Protein AF-0000000069641784 (afdb_homodimer)

Radius of gyration: 21.87 Å; Cα contacts (8 Å, |Δi|>4): 190; chains: 2; bounding box: 47×73×71 Å

Sequence (206 aa):
MRTLIVVHFSLKVSKYRVSERISIVKAYYSSNNGPVAAQRKFATEYKLKTTGPSVITIKNVIEMFERTGSVDVSILQRYLQNFALRQRHDIAIDGKHTEHVINMRTLIVVHFSLKVSKYRVSERISIVKAYYSSNNGPVAAQRKFATEYKLKTTGPSVITIKNVIEMFERTGSVDVSILQRYLQNFALRQRHDIAIDGKHTEHVIN

Nearest PDB structures (foldseek):
  4uca-assembly1_A  TM=4.751E-01  e=4.162E+00  Human respiratory syncytial virus A2
  3hm5-assembly1_A  TM=6.754E-01  e=3.814E+00  Homo sapiens
  4uca-assembly1_A  TM=4.749E-01  e=4.522E+00  Human respiratory syncytial virus A2
  2jps-assembly1_A  TM=3.742E-01  e=8.443E+00  Saccharomyces cerevisiae

Foldseek 3Di:
DPPPPPLPLVPPPPPDDQVLLVLLLVLCVVQVNDLVSSQVVSCVVVVPPDTHDDSSRSVSSNVCCVVPVGSDVVVVVVVVVVVVVVVVVCCVVVVVPPPPPPD/DPPPPPLCLVPPPPPDDQVLLVLLLVLCVVQVNDLVSSQVVSCVVVVPPDTRDDSSRSVSSNVCCVVPVGSDVVVVVVVVVVVVVVVVVCCVVVVVPPPPPPD

Solvent-accessible surface area (backbone atoms only — not comparable to full-atom values): 11540 Å² total; per-residue (Å²): 134,82,77,73,73,71,71,69,68,62,72,61,74,62,94,57,52,48,72,53,44,42,46,46,52,45,24,23,30,53,35,78,67,28,50,67,53,13,26,52,48,44,13,61,74,67,65,48,92,56,84,39,67,49,56,67,54,48,51,47,50,47,49,41,26,74,72,63,22,30,53,36,59,65,60,51,48,48,46,53,48,47,48,50,46,48,50,47,47,46,45,57,55,51,62,60,56,75,65,72,77,81,122,132,82,77,72,72,71,71,70,68,63,73,63,76,60,94,59,51,47,71,52,43,41,45,47,51,46,25,22,30,53,36,76,66,28,50,65,53,13,25,51,47,42,13,61,75,69,65,47,92,58,82,41,66,49,55,69,54,48,50,44,50,46,49,42,26,73,73,65,23,31,54,36,59,66,62,49,46,51,47,52,49,46,49,52,47,47,50,48,46,46,44,56,52,48,62,59,60,67,66,68,78,81,124

Organism: Araneus ventricosus (NCBI:txid182803)

Secondary structure (DSSP, 8-state):
--------------SS-HHHHHHHHHHHHHTTT-HHHHHHHHHHHTT-SS--S-HHHHHHHHHHHHHHSB--HHHHHHHHHHHHHHHHHHHHHHHHH------/--------------SS-HHHHHHHHHHHHHTTT-HHHHHHHHHHHTT-SS--S-HHHHHHHHHHHHHHSB--HHHHHHHHHHHHHHHHHHHHHHHHHT-----

InterPro domains:
  IPR032135 Helix-turn-helix domain (DUF4817) [PF16087] (19-71)

pLDDT: mean 73.35, std 24.17, range [23.14, 98.62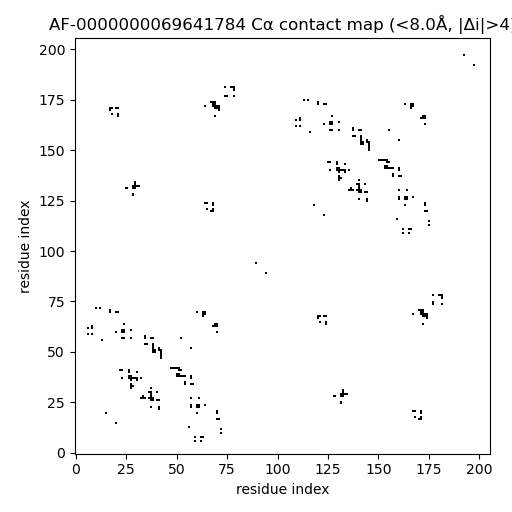]

Structure (mmCIF, N/CA/C/O backbone):
data_AF-0000000069641784-model_v1
#
loop_
_entity.id
_entity.type
_entity.pdbx_description
1 polymer 'DUF4817 domain-containing protein'
#
loop_
_atom_site.group_PDB
_atom_site.id
_atom_site.type_symbol
_atom_site.label_atom_id
_atom_site.label_alt_id
_atom_site.label_comp_id
_atom_site.label_asym_id
_atom_site.label_entity_id
_atom_site.label_seq_id
_atom_site.pdbx_PDB_ins_code
_atom_site.Cartn_x
_atom_site.Cartn_y
_atom_site.Cartn_z
_atom_site.occupancy
_atom_site.B_iso_or_equiv
_atom_site.auth_seq_id
_atom_site.auth_comp_id
_atom_site.auth_asym_id
_atom_site.auth_atom_id
_atom_site.pdbx_PDB_model_num
ATOM 1 N N . MET A 1 1 ? 2.076 5.43 -30.172 1 29 1 MET A N 1
ATOM 2 C CA . MET A 1 1 ? 1.269 6.375 -29.406 1 29 1 MET A CA 1
ATOM 3 C C . MET A 1 1 ? 1.009 5.855 -28 1 29 1 MET A C 1
ATOM 5 O O . MET A 1 1 ? 0.449 4.773 -27.812 1 29 1 MET A O 1
ATOM 9 N N . ARG A 1 2 ? 1.951 6.062 -27.062 1 33.16 2 ARG A N 1
ATOM 10 C CA . ARG A 1 2 ? 1.863 5.625 -25.672 1 33.16 2 ARG A CA 1
ATOM 11 C C . ARG A 1 2 ? 0.712 6.32 -24.953 1 33.16 2 ARG A C 1
ATOM 13 O O . ARG A 1 2 ? 0.68 7.551 -24.859 1 33.16 2 ARG A O 1
ATOM 20 N N . THR A 1 3 ? -0.511 5.859 -25.094 1 32.72 3 THR A N 1
ATOM 21 C CA . THR A 1 3 ? -1.638 6.48 -24.422 1 32.72 3 THR A CA 1
ATOM 22 C C . THR A 1 3 ? -1.324 6.684 -22.938 1 32.72 3 THR A C 1
ATOM 24 O O . THR A 1 3 ? -1.029 5.723 -22.219 1 32.72 3 THR A O 1
ATOM 27 N N . LEU A 1 4 ? -0.861 7.801 -22.656 1 32.41 4 LEU A N 1
ATOM 28 C CA . LEU A 1 4 ? -0.686 8.227 -21.266 1 32.41 4 LEU A CA 1
ATOM 29 C C . LEU A 1 4 ? -1.997 8.117 -20.5 1 32.41 4 LEU A C 1
ATOM 31 O O . LEU A 1 4 ? -2.975 8.789 -20.828 1 32.41 4 LEU A O 1
ATOM 35 N N . ILE A 1 5 ? -2.328 7.016 -20.141 1 33.81 5 ILE A N 1
ATOM 36 C CA . ILE A 1 5 ? -3.529 6.922 -19.312 1 33.81 5 ILE A CA 1
ATOM 37 C C . ILE A 1 5 ? -3.379 7.809 -18.078 1 33.81 5 ILE A C 1
ATOM 39 O O . ILE A 1 5 ? -2.521 7.555 -17.234 1 33.81 5 ILE A O 1
ATOM 43 N N . VAL A 1 6 ? -3.541 9.078 -18.281 1 34.62 6 VAL A N 1
ATOM 44 C CA . VAL A 1 6 ? -3.699 9.938 -17.125 1 34.62 6 VAL A CA 1
ATOM 45 C C . VAL A 1 6 ? -4.758 9.359 -16.188 1 34.62 6 VAL A C 1
ATOM 47 O O . VAL A 1 6 ? -5.941 9.32 -16.516 1 34.62 6 VAL A O 1
ATOM 50 N N . VAL A 1 7 ? -4.406 8.375 -15.586 1 38.19 7 VAL A N 1
ATOM 51 C CA . VAL A 1 7 ? -5.367 7.902 -14.594 1 38.19 7 VAL A CA 1
ATOM 52 C C . VAL A 1 7 ? -5.793 9.055 -13.695 1 38.19 7 VAL A C 1
ATOM 54 O O . VAL A 1 7 ? -4.961 9.672 -13.023 1 38.19 7 VAL A O 1
ATOM 57 N N . HIS A 1 8 ? -6.617 9.953 -14.188 1 38.31 8 HIS A N 1
ATOM 58 C CA . HIS A 1 8 ? -7.273 10.93 -13.32 1 38.31 8 HIS A CA 1
ATOM 59 C C . HIS A 1 8 ? -7.73 10.281 -12.016 1 38.31 8 HIS A C 1
ATOM 61 O O . HIS A 1 8 ? -8.562 9.375 -12.031 1 38.31 8 HIS A O 1
ATOM 67 N N . PHE A 1 9 ? -6.684 10.055 -11.227 1 43.22 9 PHE A N 1
ATOM 68 C CA . PHE A 1 9 ? -7.086 9.641 -9.891 1 43.22 9 PHE A CA 1
ATOM 69 C C . PHE A 1 9 ? -8.297 10.438 -9.414 1 43.22 9 PHE A C 1
ATOM 71 O O . PHE A 1 9 ? -8.188 11.625 -9.109 1 43.22 9 PHE A O 1
ATOM 78 N N . SER A 1 10 ? -9.297 10.258 -10.18 1 42.81 10 SER A N 1
ATOM 79 C CA . SER A 1 10 ? -10.453 10.93 -9.602 1 42.81 10 SER A CA 1
ATOM 80 C C . SER A 1 10 ? -10.617 10.578 -8.125 1 42.81 10 SER A C 1
ATOM 82 O O . SER A 1 10 ? -10.703 9.398 -7.773 1 42.81 10 SER A O 1
ATOM 84 N N . LEU A 1 11 ? -9.867 11.297 -7.293 1 44.5 11 LEU A N 1
ATOM 85 C CA . LEU A 1 11 ? -9.992 11.211 -5.844 1 44.5 11 LEU A CA 1
ATOM 86 C C . LEU A 1 11 ? -11.445 10.961 -5.434 1 44.5 11 LEU A C 1
ATOM 88 O O . LEU A 1 11 ? -11.844 11.297 -4.32 1 44.5 11 LEU A O 1
ATOM 92 N N . LYS A 1 12 ? -12.18 10.688 -6.41 1 47.78 12 LYS A N 1
ATOM 93 C CA . LYS A 1 12 ? -13.5 10.398 -5.844 1 47.78 12 LYS A CA 1
ATOM 94 C C . LYS A 1 12 ? -13.414 9.32 -4.773 1 47.78 12 LYS A C 1
ATOM 96 O O . LYS A 1 12 ? -12.766 8.289 -4.973 1 47.78 12 LYS A O 1
ATOM 101 N N . VAL A 1 13 ? -13.555 9.797 -3.627 1 53.03 13 VAL A N 1
ATOM 102 C CA . VAL A 1 13 ? -13.523 8.977 -2.42 1 53.03 13 VAL A CA 1
ATOM 103 C C . VAL A 1 13 ? -14.141 7.609 -2.709 1 53.03 13 VAL A C 1
ATOM 105 O O . VAL A 1 13 ? -15.273 7.52 -3.184 1 53.03 13 VAL A O 1
ATOM 108 N N . SER A 1 14 ? -13.398 6.684 -2.959 1 59.59 14 SER A N 1
ATOM 109 C CA . SER A 1 14 ? -13.883 5.316 -3.113 1 59.59 14 SER A CA 1
ATOM 110 C C . SER A 1 14 ? -14.766 4.91 -1.935 1 59.59 14 SER A C 1
ATOM 112 O O . SER A 1 14 ? -14.594 5.414 -0.823 1 59.59 14 SER A O 1
ATOM 114 N N . LYS A 1 15 ? -15.875 4.371 -2.344 1 80 15 LYS A N 1
ATOM 115 C CA . LYS A 1 15 ? -16.781 3.828 -1.33 1 80 15 LYS A CA 1
ATOM 116 C C . LYS A 1 15 ? -16.062 2.816 -0.443 1 80 15 LYS A C 1
ATOM 118 O O . LYS A 1 15 ? -16.609 2.361 0.562 1 80 15 LYS A O 1
ATOM 123 N N . TYR A 1 16 ? -14.859 2.586 -0.702 1 88.94 16 TYR A N 1
ATOM 124 C CA . TYR A 1 16 ? -14.148 1.564 0.058 1 88.94 16 TYR A CA 1
ATOM 125 C C . TYR A 1 16 ? -13.336 2.191 1.188 1 88.94 16 TYR A C 1
ATOM 127 O O . TYR A 1 16 ? -12.672 3.209 0.991 1 88.94 16 TYR A O 1
ATOM 135 N N . ARG A 1 17 ? -13.523 1.585 2.338 1 89.38 17 ARG A N 1
ATOM 136 C CA . ARG A 1 17 ? -12.711 1.967 3.486 1 89.38 17 ARG A CA 1
ATOM 137 C C . ARG A 1 17 ? -11.242 1.604 3.26 1 89.38 17 ARG A C 1
ATOM 139 O O . ARG A 1 17 ? -10.922 0.851 2.34 1 89.38 17 ARG A O 1
ATOM 146 N N . VAL A 1 18 ? -10.344 2.119 4.066 1 90.62 18 VAL A N 1
ATOM 147 C CA . VAL A 1 18 ? -8.914 1.901 3.928 1 90.62 18 VAL A CA 1
ATOM 148 C C . VAL A 1 18 ? -8.609 0.407 4.008 1 90.62 18 VAL A C 1
ATOM 150 O O . VAL A 1 18 ? -7.82 -0.116 3.215 1 90.62 18 VAL A O 1
ATOM 153 N N . SER A 1 19 ? -9.258 -0.335 4.918 1 93.44 19 SER A N 1
ATOM 154 C CA . SER A 1 19 ? -9.016 -1.768 5.062 1 93.44 19 SER A CA 1
ATOM 155 C C . SER A 1 19 ? -9.398 -2.521 3.789 1 93.44 19 SER A C 1
ATOM 157 O O . SER A 1 19 ? -8.727 -3.482 3.408 1 93.44 19 SER A O 1
ATOM 159 N N . GLU A 1 20 ? -10.453 -2.059 3.148 1 94.5 20 GLU A N 1
ATOM 160 C CA . GLU A 1 20 ? -10.875 -2.682 1.897 1 94.5 20 GLU A CA 1
ATOM 161 C C . GLU A 1 20 ? -9.906 -2.357 0.763 1 94.5 20 GLU A C 1
ATOM 163 O O . GLU A 1 20 ? -9.633 -3.207 -0.085 1 94.5 20 GLU A O 1
ATOM 168 N N . ARG A 1 21 ? -9.414 -1.121 0.799 1 95.62 21 ARG A N 1
ATOM 169 C CA . ARG A 1 21 ? -8.445 -0.739 -0.222 1 95.62 21 ARG A CA 1
ATOM 170 C C . ARG A 1 21 ? -7.145 -1.521 -0.062 1 95.62 21 ARG A C 1
ATOM 172 O O . ARG A 1 21 ? -6.52 -1.902 -1.053 1 95.62 21 ARG A O 1
ATOM 179 N N . ILE A 1 22 ? -6.758 -1.774 1.161 1 96.81 22 ILE A N 1
ATOM 180 C CA . ILE A 1 22 ? -5.625 -2.658 1.429 1 96.81 22 ILE A CA 1
ATOM 181 C C . ILE A 1 22 ? -5.895 -4.035 0.824 1 96.81 22 ILE A C 1
ATOM 183 O O . ILE A 1 22 ? -5.023 -4.609 0.164 1 96.81 22 ILE A O 1
ATOM 187 N N . SER A 1 23 ? -7.094 -4.5 0.996 1 97.5 23 SER A N 1
ATOM 188 C CA . SER A 1 23 ? -7.473 -5.809 0.471 1 97.5 23 SER A CA 1
ATOM 189 C C . SER A 1 23 ? -7.449 -5.82 -1.054 1 97.5 23 SER A C 1
ATOM 191 O O . SER A 1 23 ? -7.125 -6.84 -1.665 1 97.5 23 SER A O 1
ATOM 193 N N . ILE A 1 24 ? -7.762 -4.719 -1.629 1 97.44 24 ILE A N 1
ATOM 194 C CA . ILE A 1 24 ? -7.703 -4.613 -3.082 1 97.44 24 ILE A CA 1
ATOM 195 C C . ILE A 1 24 ? -6.254 -4.75 -3.551 1 97.44 24 ILE A C 1
ATOM 197 O O . ILE A 1 24 ? -5.969 -5.484 -4.496 1 97.44 24 ILE A O 1
ATOM 201 N N . VAL A 1 25 ? -5.34 -4.098 -2.91 1 98.38 25 VAL A N 1
ATOM 202 C CA . VAL A 1 25 ? -3.922 -4.168 -3.252 1 98.38 25 VAL A CA 1
ATOM 203 C C . VAL A 1 25 ? -3.432 -5.609 -3.115 1 98.38 25 VAL A C 1
ATOM 205 O O . VAL A 1 25 ? -2.779 -6.137 -4.02 1 98.38 25 VAL A O 1
ATOM 208 N N . LYS A 1 26 ? -3.816 -6.258 -2.029 1 98.62 26 LYS A N 1
ATOM 209 C CA . LYS A 1 26 ? -3.455 -7.652 -1.8 1 98.62 26 LYS A CA 1
ATOM 210 C C . LYS A 1 26 ? -3.959 -8.547 -2.932 1 98.62 26 LYS A C 1
ATOM 212 O O . LYS A 1 26 ? -3.199 -9.344 -3.484 1 98.62 26 LYS A O 1
ATOM 217 N N .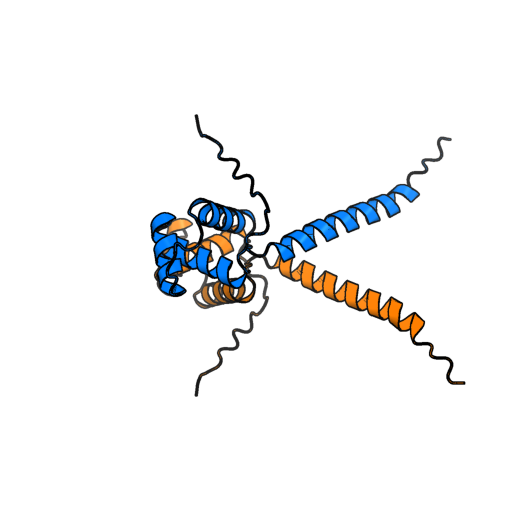 ALA A 1 27 ? -5.215 -8.375 -3.252 1 98.12 27 ALA A N 1
ATOM 218 C CA . ALA A 1 27 ? -5.852 -9.203 -4.273 1 98.12 27 ALA A CA 1
ATOM 219 C C . ALA A 1 27 ? -5.184 -9.008 -5.633 1 98.12 27 ALA A C 1
ATOM 221 O O . ALA A 1 27 ? -4.941 -9.977 -6.355 1 98.12 27 ALA A O 1
ATOM 222 N N . TYR A 1 28 ? -4.863 -7.805 -5.922 1 98.56 28 TYR A N 1
ATOM 223 C CA . TYR A 1 28 ? -4.301 -7.473 -7.227 1 98.56 28 TYR A CA 1
ATOM 224 C C . TYR A 1 28 ? -2.932 -8.117 -7.41 1 98.56 28 TYR A C 1
ATOM 226 O O . TYR A 1 28 ? -2.707 -8.844 -8.383 1 98.56 28 TYR A O 1
ATOM 234 N N . TYR A 1 29 ? -2.072 -7.934 -6.496 1 98.56 29 TYR A N 1
ATOM 235 C CA . TYR A 1 29 ? -0.713 -8.438 -6.664 1 98.56 29 TYR A CA 1
ATOM 236 C C . TYR A 1 29 ? -0.667 -9.953 -6.508 1 98.56 29 TYR A C 1
ATOM 238 O O . TYR A 1 29 ? 0.138 -10.625 -7.156 1 98.56 29 TYR A O 1
ATOM 246 N N . SER A 1 30 ? -1.584 -10.469 -5.66 1 98.25 30 SER A N 1
ATOM 247 C CA . SER A 1 30 ? -1.645 -11.914 -5.523 1 98.25 30 SER A CA 1
ATOM 248 C C . SER A 1 30 ? -2.254 -12.562 -6.762 1 98.25 30 SER A C 1
ATOM 250 O O . SER A 1 30 ? -2.182 -13.781 -6.93 1 98.25 30 SER A O 1
ATOM 252 N N . SER A 1 31 ? -2.871 -11.773 -7.621 1 97.94 31 SER A N 1
ATOM 253 C CA . SER A 1 31 ? -3.516 -12.273 -8.836 1 97.94 31 SER A CA 1
ATOM 254 C C . SER A 1 31 ? -2.68 -11.953 -10.07 1 97.94 31 SER A C 1
ATOM 256 O O . SER A 1 31 ? -3.227 -11.703 -11.148 1 97.94 31 SER A O 1
ATOM 258 N N . ASN A 1 32 ? -1.438 -11.875 -9.945 1 96.94 32 ASN A N 1
ATOM 259 C CA . ASN A 1 32 ? -0.514 -11.609 -11.039 1 96.94 32 ASN A CA 1
ATOM 260 C C . ASN A 1 32 ? -0.864 -10.312 -11.766 1 96.94 32 ASN A C 1
ATOM 262 O O . ASN A 1 32 ? -0.816 -10.25 -13 1 96.94 32 ASN A O 1
ATOM 266 N N . ASN A 1 33 ? -1.33 -9.398 -11.094 1 96.81 33 ASN A N 1
ATOM 267 C CA . ASN A 1 33 ? -1.595 -8.047 -11.57 1 96.81 33 ASN A CA 1
ATOM 268 C C . ASN A 1 33 ? -2.777 -8.016 -12.531 1 96.81 33 ASN A C 1
ATOM 270 O O . ASN A 1 33 ? -2.842 -7.148 -13.406 1 96.81 33 ASN A O 1
ATOM 274 N N . GLY A 1 34 ? -3.703 -8.977 -12.406 1 98.19 34 GLY A N 1
ATOM 275 C CA . GLY A 1 34 ? -4.914 -8.992 -13.211 1 98.19 34 GLY A CA 1
ATOM 276 C C . GLY A 1 34 ? -6.105 -8.359 -12.516 1 98.19 34 GLY A C 1
ATOM 277 O O . GLY A 1 34 ? -6.59 -8.883 -11.508 1 98.19 34 GLY A O 1
ATOM 278 N N . PRO A 1 35 ? -6.562 -7.305 -13.078 1 97.5 35 PRO A N 1
ATOM 279 C CA . PRO A 1 35 ? -7.66 -6.633 -12.375 1 97.5 35 PRO A CA 1
ATOM 280 C C . PRO A 1 35 ? -8.914 -7.492 -12.281 1 97.5 35 PRO A C 1
ATOM 282 O O . PRO A 1 35 ? -9.625 -7.449 -11.273 1 97.5 35 PRO A O 1
ATOM 285 N N . VAL A 1 36 ? -9.172 -8.281 -13.32 1 97.5 36 VAL A N 1
ATOM 286 C CA . VAL A 1 36 ? -10.344 -9.141 -13.305 1 97.5 36 VAL A CA 1
ATOM 287 C C . VAL A 1 36 ? -10.156 -10.25 -12.273 1 97.5 36 VAL A C 1
ATOM 289 O O . VAL A 1 36 ? -11.062 -10.539 -11.492 1 97.5 36 VAL A O 1
ATOM 292 N N . ALA A 1 37 ? -9.008 -10.844 -12.305 1 97.75 37 ALA A N 1
ATOM 293 C CA . ALA A 1 37 ? -8.703 -11.883 -11.32 1 97.75 37 ALA A CA 1
ATOM 294 C C . ALA A 1 37 ? -8.727 -11.312 -9.906 1 97.75 37 ALA A C 1
ATOM 296 O O . ALA A 1 37 ? -9.188 -11.969 -8.969 1 97.75 37 ALA A O 1
ATOM 297 N N . ALA A 1 38 ? -8.227 -10.078 -9.719 1 97.94 38 ALA A N 1
ATOM 298 C CA . ALA A 1 38 ? -8.266 -9.406 -8.422 1 97.94 38 ALA A CA 1
ATOM 299 C C . ALA A 1 38 ? -9.703 -9.203 -7.949 1 97.94 38 ALA A C 1
ATOM 301 O O . ALA A 1 38 ? -10 -9.36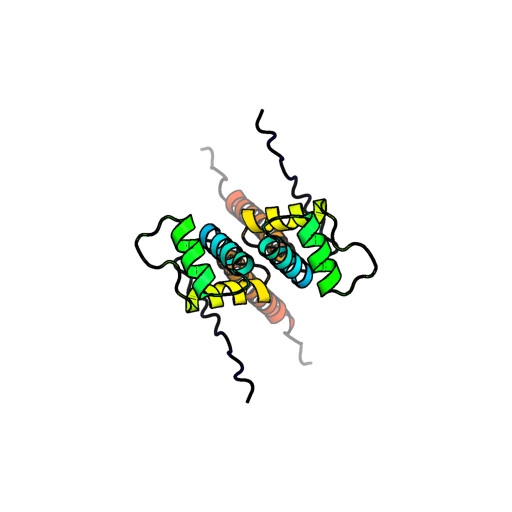7 -6.766 1 97.94 38 ALA A O 1
ATOM 302 N N . GLN A 1 39 ? -10.555 -8.797 -8.898 1 97 39 GLN A N 1
ATOM 303 C CA . GLN A 1 39 ? -11.969 -8.609 -8.602 1 97 39 GLN A CA 1
ATOM 304 C C . GLN A 1 39 ? -12.594 -9.891 -8.055 1 97 39 GLN A C 1
ATOM 306 O O . GLN A 1 39 ? -13.305 -9.852 -7.047 1 97 39 GLN A O 1
ATOM 311 N N . ARG A 1 40 ? -12.312 -10.953 -8.648 1 96.19 40 ARG A N 1
ATOM 312 C CA . ARG A 1 40 ? -12.844 -12.242 -8.219 1 96.19 40 ARG A CA 1
ATOM 313 C C . ARG A 1 40 ? -12.297 -12.633 -6.855 1 96.19 40 ARG A C 1
ATOM 315 O O . ARG A 1 40 ? -13.031 -13.125 -5.996 1 96.19 40 ARG A O 1
ATOM 322 N N . LYS A 1 41 ? -11.039 -12.445 -6.691 1 96.69 41 LYS A N 1
ATOM 323 C CA . LYS A 1 41 ? -10.391 -12.781 -5.43 1 96.69 41 LYS A CA 1
ATOM 324 C C . LYS A 1 41 ? -10.969 -11.961 -4.277 1 96.69 41 LYS A C 1
ATOM 326 O O . LYS A 1 41 ? -11.227 -12.5 -3.197 1 96.69 41 LYS A O 1
ATOM 331 N N . PHE A 1 42 ? -11.164 -10.633 -4.504 1 96.44 42 PHE A N 1
ATOM 332 C CA . PHE A 1 42 ? -11.781 -9.758 -3.506 1 96.44 42 PHE A CA 1
ATOM 333 C C . PHE A 1 42 ? -13.18 -10.25 -3.148 1 96.44 42 PHE A C 1
ATOM 335 O O . PHE A 1 42 ? -13.523 -10.352 -1.969 1 96.44 42 PHE A O 1
ATOM 342 N N . ALA A 1 43 ? -13.969 -10.523 -4.184 1 95.94 43 ALA A N 1
ATOM 343 C CA . ALA A 1 43 ? -15.344 -10.977 -3.975 1 95.94 43 ALA A CA 1
ATOM 344 C C . ALA A 1 43 ? -15.383 -12.258 -3.15 1 95.94 43 ALA A C 1
ATOM 346 O O . ALA A 1 43 ? -16.234 -12.414 -2.277 1 95.94 43 ALA A O 1
ATOM 347 N N . THR A 1 44 ? -14.5 -13.188 -3.48 1 94.38 44 THR A N 1
ATOM 348 C CA . THR A 1 44 ? -14.406 -14.453 -2.758 1 94.38 44 THR A CA 1
ATOM 349 C C . THR A 1 44 ? -14.023 -14.211 -1.301 1 94.38 44 THR A C 1
ATOM 351 O O . THR A 1 44 ? -14.633 -14.789 -0.392 1 94.38 44 THR A O 1
ATOM 354 N N . GLU A 1 45 ? -13.047 -13.328 -1.016 1 93.38 45 GLU A N 1
ATOM 355 C CA . GLU A 1 45 ? -12.562 -13.023 0.328 1 93.38 45 GLU A CA 1
ATOM 356 C C . GLU A 1 45 ? -13.664 -12.398 1.185 1 93.38 45 GLU A C 1
ATOM 358 O O . GLU A 1 45 ? -13.773 -12.703 2.375 1 93.38 45 GLU A O 1
ATOM 363 N N . TYR A 1 46 ? -14.43 -11.555 0.596 1 92.25 46 TYR A N 1
ATOM 364 C CA . TYR A 1 46 ? -15.453 -10.828 1.34 1 92.25 46 TYR A CA 1
ATOM 365 C C . TYR A 1 46 ? -16.812 -11.516 1.203 1 92.25 46 TYR A C 1
ATOM 367 O O . TYR A 1 46 ? -17.828 -11 1.688 1 92.25 46 TYR A O 1
ATOM 375 N N . LYS A 1 47 ? -16.781 -12.641 0.543 1 92.75 47 LYS A N 1
ATOM 376 C CA . LYS A 1 47 ? -17.984 -13.453 0.366 1 92.75 47 LYS A CA 1
ATOM 377 C C . LYS A 1 47 ? -19.141 -12.617 -0.209 1 92.75 47 LYS A C 1
ATOM 379 O O . LYS A 1 47 ? -20.25 -12.648 0.306 1 92.75 47 LYS A O 1
ATOM 384 N N . LEU A 1 48 ? -18.828 -11.883 -1.235 1 90 48 LEU A N 1
ATOM 385 C CA . LEU A 1 48 ? -19.812 -11.023 -1.88 1 90 48 LEU A CA 1
ATOM 386 C C . LEU A 1 48 ? -20.641 -11.812 -2.887 1 90 48 LEU A C 1
ATOM 388 O O . LEU A 1 48 ? -20.109 -12.68 -3.592 1 90 48 LEU A O 1
ATOM 392 N N . LYS A 1 49 ? -21.875 -11.516 -2.824 1 88.19 49 LYS A N 1
ATOM 393 C CA . LYS A 1 49 ? -22.781 -12.117 -3.797 1 88.19 49 LYS A CA 1
ATOM 394 C C . LYS A 1 49 ? -22.703 -11.406 -5.145 1 88.19 49 LYS A C 1
ATOM 396 O O . LYS A 1 49 ? -23.062 -11.977 -6.176 1 88.19 49 LYS A O 1
ATOM 401 N N . THR A 1 50 ? -22.328 -10.086 -5.102 1 81.12 50 THR A N 1
ATOM 402 C CA . THR A 1 50 ? -22.141 -9.289 -6.309 1 81.12 50 THR A CA 1
ATOM 403 C C . THR A 1 50 ? -20.656 -9.148 -6.637 1 81.12 50 THR A C 1
ATOM 405 O O . THR A 1 50 ? -19.812 -9.703 -5.938 1 81.12 50 THR A O 1
ATOM 408 N N . THR A 1 51 ? -20.578 -8.352 -7.695 1 81.25 51 THR A N 1
ATOM 409 C CA . THR A 1 51 ? -19.203 -8.117 -8.094 1 81.25 51 THR A CA 1
ATOM 410 C C . THR A 1 51 ? -18.5 -7.172 -7.113 1 81.25 51 THR A C 1
ATOM 412 O O . THR A 1 51 ? -19.141 -6.27 -6.566 1 81.25 51 THR A O 1
ATOM 415 N N . GLY A 1 52 ? -17.391 -7.484 -6.578 1 88.19 52 GLY A N 1
ATOM 416 C CA . GLY A 1 52 ? -16.531 -6.609 -5.805 1 88.19 52 GLY A CA 1
ATOM 417 C C . GLY A 1 52 ? -16.203 -5.312 -6.52 1 88.19 52 GLY A C 1
ATOM 418 O O . GLY A 1 52 ? -16.953 -4.859 -7.379 1 88.19 52 GLY A O 1
ATOM 419 N N . PRO A 1 53 ? -15.195 -4.629 -6.066 1 93.88 53 PRO A N 1
ATOM 420 C CA . PRO A 1 53 ? -14.789 -3.396 -6.742 1 93.88 53 PRO A CA 1
ATOM 421 C C . PRO A 1 53 ? -14.656 -3.568 -8.258 1 93.88 53 PRO A C 1
ATOM 423 O O . PRO A 1 53 ? -14.219 -4.621 -8.727 1 93.88 53 PRO A O 1
ATOM 426 N N .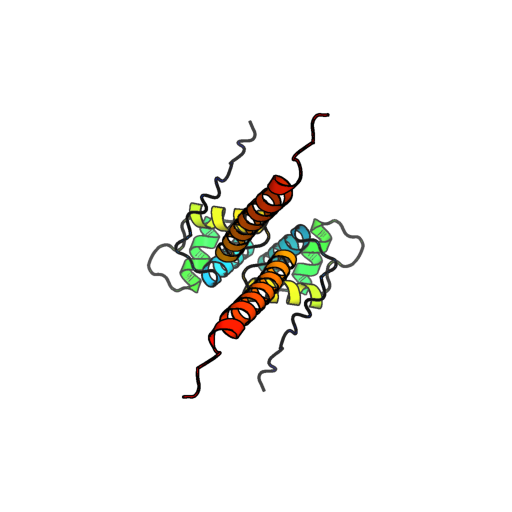 SER A 1 54 ? -15.109 -2.623 -8.938 1 93.5 54 SER A N 1
ATOM 427 C CA . SER A 1 54 ? -14.984 -2.662 -10.391 1 93.5 54 SER A CA 1
ATOM 428 C C . SER A 1 54 ? -13.516 -2.701 -10.812 1 93.5 54 SER A C 1
ATOM 430 O O . SER A 1 54 ? -12.633 -2.342 -10.031 1 93.5 54 SER A O 1
ATOM 432 N N . VAL A 1 55 ? -13.336 -3.084 -12.07 1 94.12 55 VAL A N 1
ATOM 433 C CA . VAL A 1 55 ? -12 -3.111 -12.648 1 94.12 55 VAL A CA 1
ATOM 434 C C . VAL A 1 55 ? -11.383 -1.715 -12.602 1 94.12 55 VAL A C 1
ATOM 436 O O . VAL A 1 55 ? -10.211 -1.557 -12.25 1 94.12 55 VAL A O 1
ATOM 439 N N . ILE A 1 56 ? -12.188 -0.723 -12.883 1 92.56 56 ILE A N 1
ATOM 440 C CA . ILE A 1 56 ? -11.719 0.658 -12.883 1 92.56 56 ILE A CA 1
ATOM 441 C C . ILE A 1 56 ? -11.32 1.072 -11.469 1 92.56 56 ILE A C 1
ATOM 443 O O . ILE A 1 56 ? -10.305 1.745 -11.273 1 92.56 56 ILE A O 1
ATOM 447 N N . THR A 1 57 ? -12.125 0.676 -10.445 1 92.06 57 THR A N 1
ATOM 448 C CA . THR A 1 57 ? -11.812 0.971 -9.055 1 92.06 57 THR A CA 1
ATOM 449 C C . THR A 1 57 ? -10.5 0.317 -8.641 1 92.06 57 THR A C 1
ATOM 451 O O . THR A 1 57 ? -9.656 0.949 -7.996 1 92.06 57 THR A O 1
ATOM 454 N N . ILE A 1 58 ? -10.266 -0.94 -9.047 1 95.69 58 ILE A N 1
ATOM 455 C CA . ILE A 1 58 ? -9.047 -1.668 -8.727 1 95.69 58 ILE A CA 1
ATOM 456 C C . ILE A 1 58 ? -7.844 -0.949 -9.344 1 95.69 58 ILE A C 1
ATOM 458 O O . ILE A 1 58 ? -6.852 -0.694 -8.656 1 95.69 58 ILE A O 1
ATOM 462 N N . LYS A 1 59 ? -7.984 -0.538 -10.555 1 95.12 59 LYS A N 1
ATOM 463 C CA . LYS A 1 59 ? -6.895 0.156 -11.234 1 95.12 59 LYS A CA 1
ATOM 464 C C . LYS A 1 59 ? -6.582 1.486 -10.555 1 95.12 59 LYS A C 1
ATOM 466 O O . LYS A 1 59 ? -5.414 1.846 -10.383 1 95.12 59 LYS A O 1
ATOM 471 N N . ASN A 1 60 ? -7.605 2.164 -10.117 1 91 60 ASN A N 1
ATOM 472 C CA . ASN A 1 60 ? -7.418 3.445 -9.445 1 91 60 ASN A CA 1
ATOM 473 C C . ASN A 1 60 ? -6.703 3.279 -8.109 1 91 60 ASN A C 1
ATOM 475 O O . ASN A 1 60 ? -5.828 4.074 -7.762 1 91 60 ASN A O 1
ATOM 479 N N . VAL A 1 61 ? -7.129 2.293 -7.352 1 92.75 61 VAL A N 1
ATOM 480 C CA . VAL A 1 61 ? -6.516 2.023 -6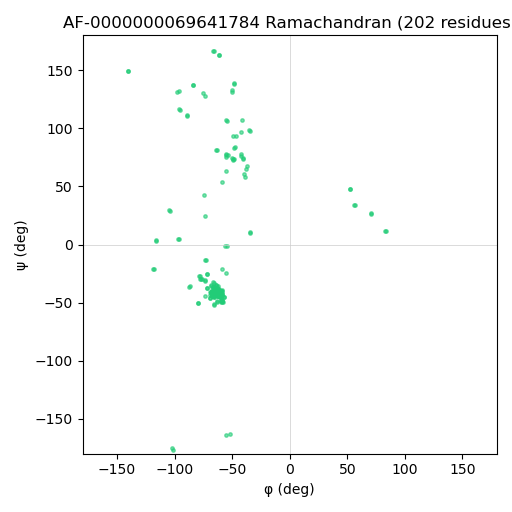.055 1 92.75 61 VAL A CA 1
ATOM 481 C C . VAL A 1 61 ? -5.043 1.663 -6.246 1 92.75 61 VAL A C 1
ATOM 483 O O . VAL A 1 61 ? -4.176 2.164 -5.527 1 92.75 61 VAL A O 1
ATOM 486 N N . ILE A 1 62 ? -4.758 0.836 -7.289 1 95.75 62 ILE A N 1
ATOM 487 C CA . ILE A 1 62 ? -3.391 0.383 -7.535 1 95.75 62 ILE A CA 1
ATOM 488 C C . ILE A 1 62 ? -2.533 1.56 -7.996 1 95.75 62 ILE A C 1
ATOM 490 O O . ILE A 1 62 ? -1.395 1.718 -7.547 1 95.75 62 ILE A O 1
ATOM 494 N N . GLU A 1 63 ? -3.1 2.387 -8.836 1 92.19 63 GLU A N 1
ATOM 495 C CA . GLU A 1 63 ? -2.365 3.561 -9.297 1 92.19 63 GLU A CA 1
ATOM 496 C C . GLU A 1 63 ? -2.035 4.496 -8.133 1 92.19 63 GLU A C 1
ATOM 498 O O . GLU A 1 63 ? -0.914 5 -8.031 1 92.19 63 GLU A O 1
ATOM 503 N N . MET A 1 64 ? -2.969 4.703 -7.277 1 88.25 64 MET A N 1
ATOM 504 C CA . MET A 1 64 ? -2.74 5.547 -6.105 1 88.25 64 MET A CA 1
ATOM 505 C C . MET A 1 64 ? -1.607 4.992 -5.25 1 88.25 64 MET A C 1
ATOM 507 O O . MET A 1 64 ? -0.709 5.734 -4.844 1 88.25 64 MET A O 1
ATOM 511 N N . PHE A 1 65 ? -1.704 3.674 -4.969 1 92.56 65 PHE A N 1
ATOM 512 C CA . PHE A 1 65 ? -0.677 3.041 -4.152 1 92.56 65 PHE A CA 1
ATOM 513 C C . PHE A 1 65 ? 0.691 3.16 -4.812 1 92.56 65 PHE A C 1
ATOM 515 O O . PHE A 1 65 ? 1.675 3.51 -4.156 1 92.56 65 PHE A O 1
ATOM 522 N N . GLU A 1 66 ? 0.735 2.916 -6.105 1 94.06 66 GLU A N 1
ATOM 523 C CA . GLU A 1 66 ? 2.016 2.887 -6.809 1 94.06 66 GLU A CA 1
ATOM 524 C C . GLU A 1 66 ? 2.6 4.289 -6.945 1 94.06 66 GLU A C 1
ATOM 526 O O . GLU A 1 66 ? 3.82 4.457 -6.988 1 94.06 66 GLU A O 1
ATOM 531 N N . ARG A 1 67 ? 1.741 5.277 -6.922 1 88.25 67 ARG A N 1
ATOM 532 C CA . ARG A 1 67 ? 2.209 6.652 -7.074 1 88.25 67 ARG A CA 1
ATOM 533 C C . ARG A 1 67 ? 2.602 7.246 -5.727 1 88.25 67 ARG A C 1
ATOM 535 O O . ARG A 1 67 ? 3.559 8.023 -5.641 1 88.25 67 ARG A O 1
ATOM 542 N N . THR A 1 68 ? 1.866 6.883 -4.695 1 84.69 68 THR A N 1
ATOM 543 C CA . THR A 1 68 ? 2.027 7.652 -3.469 1 84.69 68 THR A CA 1
ATOM 544 C C . THR A 1 68 ? 2.535 6.766 -2.336 1 84.69 68 THR A C 1
ATOM 546 O O . THR A 1 68 ? 3 7.266 -1.309 1 84.69 68 THR A O 1
ATOM 549 N N . GLY A 1 69 ? 2.357 5.461 -2.447 1 91.56 69 GLY A N 1
ATOM 550 C CA . GLY A 1 69 ? 2.668 4.551 -1.355 1 91.56 69 GLY A CA 1
ATOM 551 C C . GLY A 1 69 ? 1.554 4.445 -0.331 1 91.56 69 GLY A C 1
ATOM 552 O O . GLY A 1 69 ? 1.745 3.877 0.746 1 91.56 69 GLY A O 1
ATOM 553 N N . SER A 1 70 ? 0.383 4.988 -0.682 1 90.12 70 SER A N 1
ATOM 554 C CA . SER A 1 70 ? -0.744 4.992 0.245 1 90.12 70 SER A CA 1
ATOM 555 C C . SER A 1 70 ? -2.055 4.707 -0.479 1 90.12 70 SER A C 1
ATOM 557 O O . SER A 1 70 ? -2.201 5.027 -1.66 1 90.12 70 SER A O 1
ATOM 559 N N . VAL A 1 71 ? -2.949 4.078 0.295 1 90.81 71 VAL A N 1
ATOM 560 C CA . VAL A 1 71 ? -4.309 3.914 -0.208 1 90.81 71 VAL A CA 1
ATOM 561 C C . VAL A 1 71 ? -5.285 4.68 0.682 1 90.81 71 VAL A C 1
ATOM 563 O O . VAL A 1 71 ? -6.504 4.578 0.51 1 90.81 71 VAL A O 1
ATOM 566 N N . ASP A 1 72 ? -4.668 5.367 1.654 1 83 72 ASP A N 1
ATOM 567 C CA . ASP A 1 72 ? -5.492 6.199 2.525 1 83 72 ASP A CA 1
ATOM 568 C C . ASP A 1 72 ? -5.648 7.605 1.955 1 83 72 ASP A C 1
ATOM 570 O O . ASP A 1 72 ? -4.719 8.414 2.021 1 83 72 ASP A O 1
ATOM 574 N N . VAL A 1 73 ? -6.801 7.84 1.567 1 69.56 73 VAL A N 1
ATOM 575 C CA . VAL A 1 73 ? -7.07 9.117 0.921 1 69.56 73 VAL A CA 1
ATOM 576 C C . VAL A 1 73 ? -7.16 10.227 1.975 1 69.56 73 VAL A C 1
ATOM 578 O O . VAL A 1 73 ? -6.844 11.383 1.697 1 69.56 73 VAL A O 1
ATOM 581 N N . SER A 1 74 ? -7.602 9.758 3.121 1 69.62 74 SER A N 1
ATOM 582 C CA . SER A 1 74 ? -7.773 10.766 4.16 1 69.62 74 SER A CA 1
ATOM 583 C C . SER A 1 74 ? -6.438 11.383 4.562 1 69.62 74 SER A C 1
ATOM 585 O O . SER A 1 74 ? -6.352 12.586 4.816 1 69.62 74 SER A O 1
ATOM 587 N N . ILE A 1 75 ? -5.457 10.539 4.594 1 63.59 75 ILE A N 1
ATOM 588 C CA . ILE A 1 75 ? -4.129 11.016 4.953 1 63.59 75 ILE A CA 1
ATOM 589 C C . ILE A 1 75 ? -3.619 11.984 3.889 1 63.59 75 ILE A C 1
ATOM 591 O O . ILE A 1 75 ? -3.066 13.039 4.211 1 63.59 75 ILE A O 1
ATOM 595 N N . LEU A 1 76 ? -3.934 11.586 2.713 1 60 76 LEU A N 1
ATOM 596 C CA . LEU A 1 76 ? -3.514 12.43 1.6 1 60 76 LEU A CA 1
ATOM 597 C C . LEU A 1 76 ? -4.27 13.75 1.606 1 60 76 LEU A C 1
ATOM 599 O O . LEU A 1 76 ? -3.678 14.812 1.394 1 60 76 LEU A O 1
ATOM 603 N N . GLN A 1 77 ? -5.488 13.594 1.87 1 58.25 77 GLN A N 1
ATOM 604 C CA . GLN A 1 77 ? -6.32 14.789 1.936 1 58.25 77 GLN A CA 1
ATOM 605 C C . GLN A 1 77 ? -5.848 15.727 3.047 1 58.25 77 GLN A C 1
ATOM 607 O O . GLN A 1 77 ? -5.781 16.938 2.854 1 58.25 77 GLN A O 1
ATOM 612 N N . ARG A 1 78 ? -5.559 15.102 4.117 1 61.62 78 ARG A N 1
ATOM 613 C CA . ARG A 1 78 ? -5.117 15.914 5.25 1 61.62 78 ARG A CA 1
ATOM 614 C C . ARG A 1 78 ? -3.779 16.578 4.953 1 61.62 78 ARG A C 1
ATOM 616 O O . ARG A 1 78 ? -3.576 17.75 5.293 1 61.62 78 ARG A O 1
ATOM 623 N N . TYR A 1 79 ? -3.004 15.836 4.277 1 56.97 79 TYR A N 1
ATOM 624 C CA . TYR A 1 79 ? -1.725 16.406 3.859 1 56.97 79 TYR A CA 1
ATOM 625 C C . TYR A 1 79 ? -1.932 17.578 2.916 1 56.97 79 TYR A C 1
ATOM 627 O O . TYR A 1 79 ? -1.345 18.656 3.107 1 56.97 79 TYR A O 1
ATOM 635 N N . LEU A 1 80 ? -2.719 17.359 2.002 1 56.12 80 LEU A N 1
ATOM 636 C CA . LEU A 1 80 ? -2.988 18.406 1.029 1 56.12 80 LEU A CA 1
ATOM 637 C C . LEU A 1 80 ? -3.615 19.625 1.704 1 56.12 80 LEU A C 1
ATOM 639 O O . LEU A 1 80 ? -3.279 20.766 1.374 1 56.12 80 LEU A O 1
ATOM 643 N N . GLN A 1 81 ? -4.434 19.359 2.592 1 56.91 81 GLN A N 1
ATOM 644 C CA . GLN A 1 81 ? -5.078 20.453 3.311 1 56.91 81 GLN A CA 1
ATOM 645 C C . GLN A 1 81 ? -4.07 21.219 4.164 1 56.91 81 GLN A C 1
ATOM 647 O O . GLN A 1 81 ? -4.102 22.453 4.207 1 56.91 81 GLN A O 1
ATOM 652 N N . ASN A 1 82 ? -3.236 20.438 4.816 1 57.22 82 ASN A N 1
ATOM 653 C CA . ASN A 1 82 ? -2.225 21.078 5.648 1 57.22 82 ASN A CA 1
ATOM 654 C C . ASN A 1 82 ? -1.21 21.844 4.809 1 57.22 82 ASN A C 1
ATOM 656 O O . ASN A 1 82 ? -0.776 22.938 5.191 1 57.22 82 ASN A O 1
ATOM 660 N N . PHE A 1 83 ? -0.922 21.234 3.758 1 53.56 83 PHE A N 1
ATOM 661 C CA . PHE A 1 83 ? -0.03 21.922 2.834 1 53.56 83 PHE A CA 1
ATOM 662 C C . PHE A 1 83 ? -0.637 23.234 2.379 1 53.56 83 PHE A C 1
ATOM 664 O O . PHE A 1 83 ? 0.042 24.266 2.365 1 53.56 83 PHE A O 1
ATOM 671 N N . ALA A 1 84 ? -1.816 23.125 2.023 1 55.53 84 ALA A N 1
ATOM 672 C CA . ALA A 1 84 ? -2.527 24.328 1.608 1 55.53 84 ALA A CA 1
ATOM 673 C C . ALA A 1 84 ? -2.564 25.359 2.732 1 55.53 84 ALA A C 1
ATOM 675 O O . ALA A 1 84 ? -2.389 26.562 2.494 1 55.53 84 ALA A O 1
ATOM 676 N N . LEU A 1 85 ? -2.771 24.859 3.904 1 56.19 85 LEU A N 1
ATOM 677 C CA . LEU A 1 85 ? -2.83 25.734 5.066 1 56.19 85 LEU A CA 1
ATOM 678 C C . LEU A 1 85 ? -1.467 26.359 5.352 1 56.19 85 LEU A C 1
ATOM 680 O O . LEU A 1 85 ? -1.374 27.547 5.676 1 56.19 85 LEU A O 1
ATOM 684 N N . ARG A 1 86 ? -0.469 25.547 5.27 1 55.91 86 ARG A N 1
ATOM 685 C CA . ARG A 1 86 ? 0.88 26.047 5.504 1 55.91 86 ARG A CA 1
ATOM 686 C C . ARG A 1 86 ? 1.269 27.094 4.453 1 55.91 86 ARG A C 1
ATOM 688 O O . ARG A 1 86 ? 1.904 28.094 4.773 1 55.91 86 ARG A O 1
ATOM 695 N N . GLN A 1 87 ? 0.938 26.75 3.268 1 52.25 87 GLN A N 1
ATOM 696 C CA . GLN A 1 87 ? 1.207 27.719 2.207 1 52.25 87 GLN A CA 1
ATOM 697 C C . GLN A 1 87 ? 0.461 29.016 2.451 1 52.25 87 GLN A C 1
ATOM 699 O O . GLN A 1 87 ? 1.005 30.109 2.225 1 52.25 87 GLN A O 1
ATOM 704 N N . ARG A 1 88 ? -0.745 28.812 2.861 1 54.91 88 ARG A N 1
ATOM 705 C CA . ARG A 1 88 ? -1.549 29.984 3.164 1 54.91 88 ARG A CA 1
ATOM 706 C C . ARG A 1 88 ? -0.959 30.766 4.336 1 54.91 88 ARG A C 1
ATOM 708 O O . ARG A 1 88 ? -0.95 32 4.324 1 54.91 88 ARG A O 1
ATOM 715 N N . HIS A 1 89 ? -0.499 30.031 5.344 1 51.72 89 HIS A N 1
ATOM 716 C CA . HIS A 1 89 ? 0.122 30.672 6.496 1 51.72 89 HIS A CA 1
ATOM 717 C C . HIS A 1 89 ? 1.434 31.344 6.109 1 51.72 89 HIS A C 1
ATOM 719 O O . HIS A 1 89 ? 1.715 32.469 6.543 1 51.72 89 HIS A O 1
ATOM 725 N N . ASP A 1 90 ? 2.158 30.609 5.344 1 51.94 90 ASP A N 1
ATOM 726 C CA . ASP A 1 90 ? 3.422 31.172 4.891 1 51.94 90 ASP A CA 1
ATOM 727 C C . ASP A 1 90 ? 3.184 32.406 4.027 1 51.94 90 ASP A C 1
ATOM 729 O O . ASP A 1 90 ? 3.908 33.406 4.137 1 51.94 90 ASP A O 1
ATOM 733 N N . ILE A 1 91 ? 2.244 32.312 3.209 1 52.38 91 ILE A N 1
ATOM 734 C CA . ILE A 1 91 ? 1.879 33.469 2.387 1 52.38 91 ILE A CA 1
ATOM 735 C C . ILE A 1 91 ? 1.339 34.594 3.275 1 52.38 91 ILE A C 1
ATOM 737 O O . ILE A 1 91 ? 1.602 35.781 3.029 1 52.38 91 ILE A O 1
ATOM 741 N N . ALA A 1 92 ? 0.618 34.188 4.23 1 52.69 92 ALA A N 1
ATOM 742 C CA . ALA A 1 92 ? 0.046 35.156 5.141 1 52.69 92 ALA A CA 1
ATOM 743 C C . ALA A 1 92 ? 1.129 35.812 5.996 1 52.69 92 ALA A C 1
ATOM 745 O O . ALA A 1 92 ? 1.068 37.031 6.277 1 52.69 92 ALA A O 1
ATOM 746 N N . ILE A 1 93 ? 2.09 34.938 6.293 1 51.5 93 ILE A N 1
ATOM 747 C CA . ILE A 1 93 ? 3.186 35.469 7.09 1 51.5 93 ILE A CA 1
ATOM 748 C C . ILE A 1 93 ? 4.141 36.25 6.191 1 51.5 93 ILE A C 1
ATOM 750 O O . ILE A 1 93 ? 4.641 37.312 6.582 1 51.5 93 ILE A O 1
ATOM 754 N N . ASP A 1 94 ? 4.543 35.594 5.094 1 51.38 94 ASP A N 1
ATOM 755 C CA . ASP A 1 94 ? 5.426 36.312 4.184 1 51.38 94 ASP A CA 1
ATOM 756 C C . ASP A 1 94 ? 4.707 37.5 3.539 1 51.38 94 ASP A C 1
ATOM 758 O O . ASP A 1 94 ? 5.34 38.5 3.168 1 51.38 94 ASP A O 1
ATOM 762 N N . GLY A 1 95 ? 3.502 37.344 3.258 1 48 95 GLY A N 1
ATOM 763 C CA . GLY A 1 95 ? 2.777 38.5 2.754 1 48 95 GLY A CA 1
ATOM 764 C C . GLY A 1 95 ? 2.783 39.688 3.717 1 48 95 GLY A C 1
ATOM 765 O O . GLY A 1 95 ? 2.391 40.781 3.355 1 48 95 GLY A O 1
ATOM 766 N N . LYS A 1 96 ? 3 39.594 4.957 1 44.84 96 LYS A N 1
ATOM 767 C CA . LYS A 1 96 ? 3.32 40.812 5.715 1 44.84 96 LYS A CA 1
ATOM 768 C C . LYS A 1 96 ? 4.676 41.375 5.297 1 44.84 96 LYS A C 1
ATOM 770 O O . LYS A 1 96 ? 4.949 42.562 5.504 1 44.84 96 LYS A O 1
ATOM 775 N N . HIS A 1 97 ? 5.777 40.594 5.102 1 39.94 97 HIS A N 1
ATOM 776 C CA . HIS A 1 97 ? 7.031 41.344 5.082 1 39.94 97 HIS A CA 1
ATOM 777 C C . HIS A 1 97 ? 7.176 42.125 3.797 1 39.94 97 HIS A C 1
ATOM 779 O O . HIS A 1 97 ? 7.922 43.125 3.756 1 39.94 97 HIS A O 1
ATOM 785 N N . THR A 1 98 ? 6.891 41.594 2.619 1 37.19 98 THR A N 1
ATOM 786 C CA . THR A 1 98 ? 7.547 42.375 1.578 1 37.19 98 THR A CA 1
ATOM 787 C C . THR A 1 98 ? 6.824 43.688 1.363 1 37.19 98 THR A C 1
ATOM 789 O O . THR A 1 98 ? 5.816 43.75 0.652 1 37.19 98 THR A O 1
ATOM 792 N N . GLU A 1 99 ? 6.379 44.438 2.379 1 34.62 99 GLU A N 1
ATOM 793 C CA . GLU A 1 99 ? 6.426 45.875 2.162 1 34.62 99 GLU A CA 1
ATOM 794 C C . GLU A 1 99 ? 7.836 46.312 1.796 1 34.62 99 GLU A C 1
ATOM 796 O O . GLU A 1 99 ? 8.75 46.25 2.617 1 34.62 99 GLU A O 1
ATOM 801 N N . HIS A 1 100 ? 8.469 45.938 0.742 1 32.5 100 HIS A N 1
ATOM 802 C CA . HIS A 1 100 ? 9.531 46.75 0.16 1 32.5 100 HIS A CA 1
ATOM 803 C C . HIS A 1 100 ? 9.148 48.219 0.149 1 32.5 100 HIS A C 1
ATOM 805 O O . HIS A 1 100 ? 8.094 48.594 -0.368 1 32.5 100 HIS A O 1
ATOM 811 N N . VAL A 1 101 ? 9.594 49.031 1.158 1 32.47 101 VAL A N 1
ATOM 812 C CA . VAL A 1 101 ? 9.914 50.438 1.209 1 32.47 101 VAL A CA 1
ATOM 813 C C . VAL A 1 101 ? 10.578 50.875 -0.098 1 32.47 101 VAL A C 1
ATOM 815 O O . VAL A 1 101 ? 11.656 50.375 -0.439 1 32.47 101 VAL A O 1
ATOM 818 N N . ILE A 1 102 ? 9.945 50.906 -1.185 1 31.88 102 ILE A N 1
ATOM 819 C CA . ILE A 1 102 ? 10.352 51.781 -2.285 1 31.88 102 ILE A CA 1
ATOM 820 C C . ILE A 1 102 ? 10.742 53.156 -1.74 1 31.88 102 ILE A C 1
ATOM 822 O O . ILE A 1 102 ? 9.914 53.875 -1.147 1 31.88 102 ILE A O 1
ATOM 826 N N . ASN A 1 103 ? 12.008 53.219 -1.148 1 23.14 103 ASN A N 1
ATOM 827 C CA . ASN A 1 103 ? 12.664 54.5 -1.291 1 23.14 103 ASN A CA 1
ATOM 828 C C . ASN A 1 103 ? 13.078 54.781 -2.736 1 23.14 103 ASN A C 1
ATOM 830 O O . ASN A 1 103 ? 13.5 53.844 -3.441 1 23.14 103 ASN A O 1
ATOM 834 N N . MET B 1 1 ? -0.632 -20.125 23.469 1 28.72 1 MET B N 1
ATOM 835 C CA . MET B 1 1 ? 0.052 -18.859 23.719 1 28.72 1 MET B CA 1
ATOM 836 C C . MET B 1 1 ? 0.296 -18.109 22.422 1 28.72 1 MET B C 1
ATOM 838 O O . MET B 1 1 ? 0.954 -18.625 21.516 1 28.72 1 MET B O 1
ATOM 842 N N . ARG B 1 2 ? -0.7 -17.406 21.906 1 31.89 2 ARG B N 1
ATOM 843 C CA . ARG B 1 2 ? -0.638 -16.641 20.656 1 31.89 2 ARG B CA 1
ATOM 844 C C . ARG B 1 2 ? 0.388 -15.516 20.75 1 31.89 2 ARG B C 1
ATOM 846 O O . ARG B 1 2 ? 0.288 -14.656 21.625 1 31.89 2 ARG B O 1
ATOM 853 N N . THR B 1 3 ? 1.668 -15.805 20.562 1 32.97 3 THR B N 1
ATOM 854 C CA . THR B 1 3 ? 2.684 -14.758 20.625 1 32.97 3 THR B CA 1
ATOM 855 C C . THR B 1 3 ? 2.248 -13.539 19.812 1 32.97 3 THR B C 1
ATOM 857 O O . THR B 1 3 ? 2.006 -13.641 18.609 1 32.97 3 THR B O 1
ATOM 860 N N . LEU B 1 4 ? 1.661 -12.68 20.469 1 32.31 4 LEU B N 1
ATOM 861 C CA . LEU B 1 4 ? 1.35 -11.375 19.906 1 32.31 4 LEU B CA 1
ATOM 862 C C . LEU B 1 4 ? 2.605 -10.711 19.344 1 32.31 4 LEU B C 1
ATOM 864 O O . LEU B 1 4 ? 3.545 -10.43 20.094 1 32.31 4 LEU B O 1
ATOM 868 N N . ILE B 1 5 ? 3.012 -11.109 18.281 1 33.78 5 ILE B N 1
ATOM 869 C CA . ILE B 1 5 ? 4.148 -10.406 17.703 1 33.78 5 ILE B CA 1
ATOM 870 C C . ILE B 1 5 ? 3.83 -8.922 17.578 1 33.78 5 ILE B C 1
ATOM 872 O O . ILE B 1 5 ? 2.939 -8.531 16.828 1 33.78 5 ILE B O 1
ATOM 876 N N . VAL B 1 6 ? 3.863 -8.258 18.703 1 34.56 6 VAL B N 1
ATOM 877 C CA . VAL B 1 6 ? 3.859 -6.805 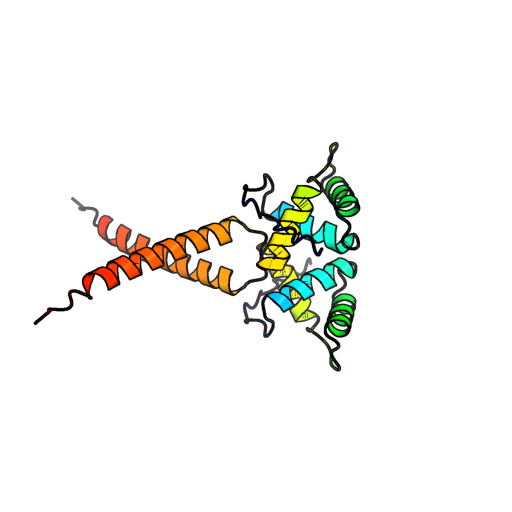18.609 1 34.56 6 VAL B CA 1
ATOM 878 C C . VAL B 1 6 ? 4.906 -6.348 17.594 1 34.56 6 VAL B C 1
ATOM 880 O O . VAL B 1 6 ? 6.105 -6.516 17.812 1 34.56 6 VAL B O 1
ATOM 883 N N . VAL B 1 7 ? 4.602 -6.543 16.469 1 37.59 7 VAL B N 1
ATOM 884 C CA . VAL B 1 7 ? 5.539 -5.988 15.492 1 37.59 7 VAL B CA 1
ATOM 885 C C . VAL B 1 7 ? 5.84 -4.531 15.836 1 37.59 7 VAL B C 1
ATOM 887 O O . VAL B 1 7 ? 4.934 -3.691 15.859 1 37.59 7 VAL B O 1
ATOM 890 N N . HIS B 1 8 ? 6.625 -4.289 16.875 1 37.91 8 HIS B N 1
ATOM 891 C CA . HIS B 1 8 ? 7.152 -2.951 17.109 1 37.91 8 HIS B CA 1
ATOM 892 C C . HIS B 1 8 ? 7.578 -2.285 15.805 1 37.91 8 HIS B C 1
ATOM 894 O O . HIS B 1 8 ? 8.484 -2.773 15.125 1 37.91 8 HIS B O 1
ATOM 900 N N . PHE B 1 9 ? 6.527 -1.914 15.102 1 42.88 9 PHE B N 1
ATOM 901 C CA . PHE B 1 9 ? 6.879 -1.066 13.969 1 42.88 9 PHE B CA 1
ATOM 902 C C . PHE B 1 9 ? 7.992 -0.099 14.344 1 42.88 9 PHE B C 1
ATOM 904 O O . PHE B 1 9 ? 7.777 0.836 15.117 1 42.88 9 PHE B O 1
ATOM 911 N N . SER B 1 10 ? 9.039 -0.705 14.75 1 42.31 10 SER B N 1
ATOM 912 C CA . SER B 1 10 ? 10.109 0.267 14.961 1 42.31 10 SER B CA 1
ATOM 913 C C . SER B 1 10 ? 10.234 1.21 13.766 1 42.31 10 SER B C 1
ATOM 915 O O . SER B 1 10 ? 10.414 0.763 12.633 1 42.31 10 SER B O 1
ATOM 917 N N . LEU B 1 11 ? 9.398 2.236 13.797 1 44.59 11 LEU B N 1
ATOM 918 C CA . LEU B 1 11 ? 9.477 3.322 12.82 1 44.59 11 LEU B CA 1
ATOM 919 C C . LEU B 1 11 ? 10.922 3.594 12.422 1 44.59 11 LEU B C 1
ATOM 921 O O . LEU B 1 11 ? 11.266 4.715 12.031 1 44.59 11 LEU B O 1
ATOM 925 N N . LYS B 1 12 ? 11.734 2.73 12.82 1 47.78 12 LYS B N 1
ATOM 926 C CA . LYS B 1 12 ? 13.039 3.096 12.281 1 47.78 12 LYS B CA 1
ATOM 927 C C . LYS B 1 12 ? 12.977 3.234 10.758 1 47.78 12 LYS B C 1
ATOM 929 O O . LYS B 1 12 ? 12.438 2.367 10.07 1 47.78 12 LYS B O 1
ATOM 934 N N . VAL B 1 13 ? 13.031 4.43 10.406 1 53.47 13 VAL B N 1
ATOM 935 C CA . VAL B 1 13 ? 13.008 4.844 9.008 1 53.47 13 VAL B CA 1
ATOM 936 C C . VAL B 1 13 ? 13.758 3.82 8.156 1 53.47 13 VAL B C 1
ATOM 938 O O . VAL B 1 13 ? 14.922 3.506 8.43 1 53.47 13 VAL B O 1
ATOM 941 N N . SER B 1 14 ? 13.117 2.988 7.566 1 59.75 14 SER B N 1
ATOM 942 C CA . SER B 1 14 ? 13.734 2.066 6.625 1 59.75 14 SER B CA 1
ATOM 943 C C . SER B 1 14 ? 14.602 2.812 5.609 1 59.75 14 SER B C 1
ATOM 945 O O . SER B 1 14 ? 14.336 3.977 5.305 1 59.75 14 SER B O 1
ATOM 947 N N . LYS B 1 15 ? 15.773 2.238 5.469 1 80 15 LYS B N 1
ATOM 948 C CA . LYS B 1 15 ? 16.672 2.775 4.449 1 80 15 LYS B CA 1
ATOM 949 C C . LYS B 1 15 ? 16 2.77 3.076 1 80 15 LYS B C 1
ATOM 951 O O . LYS B 1 15 ? 16.547 3.324 2.115 1 80 15 LYS B O 1
ATOM 956 N N . TYR B 1 16 ? 14.844 2.309 3.01 1 88.88 16 TYR B N 1
ATOM 957 C CA . TYR B 1 16 ? 14.188 2.195 1.712 1 88.88 16 TYR B CA 1
ATOM 958 C C . TYR B 1 16 ? 13.289 3.396 1.45 1 88.88 16 TYR B C 1
ATOM 960 O O . TYR B 1 16 ? 12.555 3.836 2.338 1 88.88 16 TYR B O 1
ATOM 968 N N . ARG B 1 17 ? 13.484 3.902 0.253 1 89.25 17 ARG B N 1
ATOM 969 C CA . ARG B 1 17 ? 12.594 4.961 -0.213 1 89.25 17 ARG B CA 1
ATOM 970 C C . ARG B 1 17 ? 11.18 4.441 -0.402 1 89.25 17 ARG B C 1
ATOM 972 O O . ARG B 1 17 ? 10.953 3.23 -0.409 1 89.25 17 ARG B O 1
ATOM 979 N N . VAL B 1 18 ? 10.203 5.328 -0.554 1 90.62 18 VAL B N 1
ATOM 980 C CA . VAL B 1 18 ? 8.797 4.965 -0.692 1 90.62 18 VAL B CA 1
ATOM 981 C C . VAL B 1 18 ? 8.617 4.062 -1.907 1 90.62 18 VAL B C 1
ATOM 983 O O . VAL B 1 18 ? 7.906 3.053 -1.837 1 90.62 18 VAL B O 1
ATOM 986 N N . SER B 1 19 ? 9.305 4.34 -3.021 1 93.5 19 SER B N 1
ATOM 987 C CA . SER B 1 19 ? 9.18 3.527 -4.227 1 93.5 19 SER B CA 1
ATOM 988 C C . SER B 1 19 ? 9.664 2.102 -3.986 1 93.5 19 SER B C 1
ATOM 990 O O . SER B 1 19 ? 9.094 1.147 -4.516 1 93.5 19 SER B O 1
ATOM 992 N N . GLU B 1 20 ? 10.695 1.985 -3.182 1 94.56 20 GLU B N 1
ATOM 993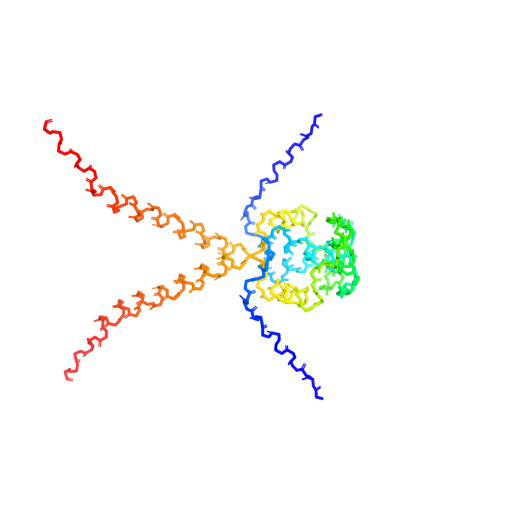 C CA . GLU B 1 20 ? 11.219 0.663 -2.848 1 94.56 20 GLU B CA 1
ATOM 994 C C . GLU B 1 20 ? 10.266 -0.086 -1.917 1 94.56 20 GLU B C 1
ATOM 996 O O . GLU B 1 20 ? 10.094 -1.3 -2.047 1 94.56 20 GLU B O 1
ATOM 1001 N N . ARG B 1 21 ? 9.664 0.686 -1.008 1 95.75 21 ARG B N 1
ATOM 1002 C CA . ARG B 1 21 ? 8.703 0.06 -0.105 1 95.75 21 ARG B CA 1
ATOM 1003 C C . ARG B 1 21 ? 7.469 -0.413 -0.862 1 95.75 21 ARG B C 1
ATOM 1005 O O . ARG B 1 21 ? 6.914 -1.469 -0.554 1 95.75 21 ARG B O 1
ATOM 1012 N N . ILE B 1 22 ? 7.062 0.342 -1.854 1 96.81 22 ILE B N 1
ATOM 1013 C CA . ILE B 1 22 ? 6 -0.099 -2.752 1 96.81 22 ILE B CA 1
ATOM 1014 C C . ILE B 1 22 ? 6.402 -1.41 -3.422 1 96.81 22 ILE B C 1
ATOM 1016 O O . ILE B 1 22 ? 5.609 -2.354 -3.482 1 96.81 22 ILE B O 1
ATOM 1020 N N . SER B 1 23 ? 7.633 -1.487 -3.83 1 97.56 23 SER B N 1
ATOM 1021 C CA . SER B 1 23 ? 8.133 -2.686 -4.496 1 97.56 23 SER B CA 1
ATOM 1022 C C . SER B 1 23 ? 8.172 -3.875 -3.541 1 97.56 23 SER B C 1
ATOM 1024 O O . SER B 1 23 ? 7.953 -5.016 -3.955 1 97.56 23 SER B O 1
ATOM 1026 N N . ILE B 1 24 ? 8.406 -3.588 -2.312 1 97.5 24 ILE B N 1
ATOM 1027 C CA . ILE B 1 24 ? 8.398 -4.648 -1.311 1 97.5 24 ILE B CA 1
ATOM 1028 C C . ILE B 1 24 ? 6.984 -5.211 -1.175 1 97.5 24 ILE B C 1
ATOM 1030 O O . ILE B 1 24 ? 6.797 -6.43 -1.153 1 97.5 24 ILE B O 1
ATOM 1034 N N . VAL B 1 25 ? 6 -4.387 -1.112 1 98.44 25 VAL B N 1
ATOM 1035 C CA . VAL B 1 25 ? 4.605 -4.809 -1.004 1 98.44 25 VAL B CA 1
ATOM 1036 C C . VAL B 1 25 ? 4.227 -5.648 -2.221 1 98.44 25 VAL B C 1
ATOM 1038 O O . VAL B 1 25 ? 3.654 -6.734 -2.08 1 98.44 25 VAL B O 1
ATOM 1041 N N . LYS B 1 26 ? 4.625 -5.18 -3.402 1 98.62 26 LYS B N 1
ATOM 1042 C CA . LYS B 1 26 ? 4.367 -5.91 -4.641 1 98.62 26 LYS B CA 1
ATOM 1043 C C . LYS B 1 26 ? 4.988 -7.305 -4.59 1 98.62 26 LYS B C 1
ATOM 1045 O O . LYS B 1 26 ? 4.316 -8.297 -4.891 1 98.62 26 LYS B O 1
ATOM 1050 N N . ALA B 1 27 ? 6.234 -7.348 -4.211 1 98.19 27 ALA B N 1
ATOM 1051 C CA . ALA B 1 27 ? 6.973 -8.609 -4.184 1 98.19 27 ALA B CA 1
ATOM 1052 C C . ALA B 1 27 ? 6.348 -9.586 -3.195 1 98.19 27 ALA B C 1
ATOM 1054 O O . ALA B 1 27 ? 6.207 -10.773 -3.492 1 98.19 27 ALA B O 1
ATOM 1055 N N . TYR B 1 28 ? 5.945 -9.078 -2.088 1 98.56 28 TYR B N 1
ATOM 1056 C CA . TYR B 1 28 ? 5.406 -9.922 -1.025 1 98.56 28 TYR B CA 1
ATOM 1057 C C . TYR B 1 28 ? 4.102 -10.578 -1.46 1 98.56 28 TYR B C 1
ATOM 1059 O O . TYR B 1 28 ? 3.975 -11.805 -1.419 1 98.56 28 TYR B O 1
ATOM 1067 N N . TYR B 1 29 ? 3.191 -9.828 -1.932 1 98.56 29 TYR B N 1
ATOM 1068 C CA . TYR B 1 29 ? 1.886 -10.383 -2.266 1 98.56 29 TYR B CA 1
ATOM 1069 C C . TYR B 1 29 ? 1.958 -11.227 -3.533 1 98.56 29 TYR B C 1
ATOM 1071 O O . TYR B 1 29 ? 1.233 -12.219 -3.672 1 98.56 29 TYR B O 1
ATOM 1079 N N . SER B 1 30 ? 2.891 -10.828 -4.426 1 98.25 30 SER B N 1
ATOM 1080 C CA . SER B 1 30 ? 3.057 -11.633 -5.637 1 98.25 30 SER B CA 1
ATOM 1081 C C . SER B 1 30 ? 3.77 -12.945 -5.332 1 98.25 30 SER B C 1
ATOM 1083 O O . SER B 1 30 ? 3.803 -13.844 -6.168 1 98.25 30 SER B O 1
ATOM 1085 N N . SER B 1 31 ? 4.367 -13.055 -4.152 1 97.94 31 SER B N 1
ATOM 1086 C CA . SER B 1 31 ? 5.098 -14.25 -3.742 1 97.94 31 SER B CA 1
ATOM 1087 C C . SER B 1 31 ? 4.289 -15.07 -2.744 1 97.94 31 SER B C 1
ATOM 1089 O O . SER B 1 31 ? 4.855 -15.711 -1.854 1 97.94 31 SER B O 1
ATOM 1091 N N . ASN B 1 32 ? 3.039 -15.008 -2.811 1 97 32 ASN B N 1
ATOM 1092 C CA . ASN B 1 32 ? 2.139 -15.766 -1.944 1 97 32 ASN B CA 1
ATOM 1093 C C . ASN B 1 32 ? 2.408 -15.477 -0.47 1 97 32 ASN B C 1
ATOM 1095 O O . ASN B 1 32 ? 2.418 -16.391 0.353 1 97 32 ASN B O 1
ATOM 1099 N N . ASN B 1 33 ? 2.758 -14.352 -0.174 1 96.94 33 ASN B N 1
ATOM 1100 C CA . ASN B 1 33 ? 2.928 -13.844 1.183 1 96.94 33 ASN B CA 1
ATOM 1101 C C . ASN B 1 33 ? 4.137 -14.469 1.871 1 96.94 33 ASN B C 1
ATOM 1103 O O . ASN B 1 33 ? 4.156 -14.602 3.096 1 96.94 33 ASN B O 1
ATOM 1107 N N . GLY B 1 34 ? 5.145 -14.898 1.092 1 98.31 34 GLY B N 1
ATOM 1108 C CA . GLY B 1 34 ? 6.379 -15.43 1.642 1 98.31 34 GLY B CA 1
ATOM 1109 C C . GLY B 1 34 ? 7.488 -14.398 1.729 1 98.31 34 GLY B C 1
ATOM 1110 O O . GLY B 1 34 ? 7.965 -13.906 0.706 1 98.31 34 GLY B O 1
ATOM 1111 N N . PRO B 1 35 ? 7.887 -14.125 2.914 1 97.56 35 PRO B N 1
ATOM 1112 C CA . PRO B 1 35 ? 8.898 -13.07 3.029 1 97.56 35 PRO B CA 1
ATOM 1113 C C . PRO B 1 35 ? 10.219 -13.445 2.357 1 97.56 35 PRO B C 1
ATOM 1115 O O . PRO B 1 35 ? 10.883 -12.586 1.769 1 97.56 35 PRO B O 1
ATOM 1118 N N . VAL B 1 36 ? 10.57 -14.719 2.42 1 97.56 36 VAL B N 1
ATOM 1119 C CA . VAL B 1 36 ? 11.805 -15.164 1.79 1 97.56 36 VAL B CA 1
ATOM 1120 C C . VAL B 1 36 ? 11.672 -15.086 0.271 1 97.56 36 VAL B C 1
ATOM 1122 O O . VAL B 1 36 ? 12.57 -14.594 -0.416 1 97.56 36 VAL B O 1
ATOM 1125 N N . ALA B 1 37 ? 10.562 -15.57 -0.208 1 97.81 37 ALA B N 1
ATOM 1126 C CA . ALA B 1 37 ? 10.305 -15.492 -1.644 1 97.81 37 ALA B CA 1
ATOM 1127 C C . ALA B 1 37 ? 10.234 -14.039 -2.105 1 97.81 37 ALA B C 1
ATOM 1129 O O . ALA B 1 37 ? 10.711 -13.695 -3.189 1 97.81 37 ALA B O 1
ATOM 1130 N N . ALA B 1 38 ? 9.633 -13.156 -1.293 1 98 38 ALA B N 1
ATOM 1131 C CA . ALA B 1 38 ? 9.57 -11.734 -1.601 1 98 38 ALA B CA 1
ATOM 1132 C C . ALA B 1 38 ? 10.961 -11.125 -1.692 1 98 38 ALA B C 1
ATOM 1134 O O . ALA B 1 38 ? 11.234 -10.289 -2.562 1 98 38 ALA B O 1
ATOM 1135 N N . GLN B 1 39 ? 11.82 -11.531 -0.735 1 97.19 39 GLN B N 1
ATOM 1136 C CA . GLN B 1 39 ? 13.203 -11.07 -0.727 1 97.19 39 GLN B CA 1
ATOM 1137 C C . GLN B 1 39 ? 13.898 -11.406 -2.043 1 97.19 39 GLN B C 1
ATOM 1139 O O . GLN B 1 39 ? 14.57 -10.555 -2.631 1 97.19 39 GLN B O 1
ATOM 1144 N N . ARG B 1 40 ? 13.727 -12.562 -2.498 1 96.38 40 ARG B N 1
ATOM 1145 C CA . ARG B 1 40 ? 14.344 -13.008 -3.744 1 96.38 40 ARG B CA 1
ATOM 1146 C C . ARG B 1 40 ? 13.773 -12.25 -4.938 1 96.38 40 ARG B C 1
ATOM 1148 O O . ARG B 1 40 ? 14.516 -11.836 -5.832 1 96.38 40 ARG B O 1
ATOM 1155 N N . LYS B 1 41 ? 12.5 -12.102 -4.93 1 96.88 41 LYS B N 1
ATOM 1156 C CA . LYS B 1 41 ? 11.836 -11.398 -6.02 1 96.88 41 LYS B CA 1
ATOM 1157 C C . LYS B 1 41 ? 12.305 -9.945 -6.098 1 96.88 41 LYS B C 1
ATOM 1159 O O . LYS B 1 41 ? 12.562 -9.43 -7.188 1 96.88 41 LYS B O 1
ATOM 1164 N N . PHE B 1 42 ? 12.398 -9.258 -4.93 1 96.56 42 PHE B N 1
ATOM 1165 C CA . PHE B 1 42 ? 12.898 -7.895 -4.867 1 96.56 42 PHE B CA 1
ATOM 1166 C C . PHE B 1 42 ? 14.32 -7.812 -5.418 1 96.56 42 PHE B C 1
ATOM 1168 O O . PHE B 1 42 ? 14.625 -6.941 -6.234 1 96.56 42 PHE B O 1
ATOM 1175 N N . ALA B 1 43 ? 15.164 -8.727 -4.949 1 96.19 43 ALA B N 1
ATOM 1176 C CA . ALA B 1 43 ? 16.562 -8.742 -5.375 1 96.19 43 ALA B CA 1
ATOM 1177 C C . ALA B 1 43 ? 16.672 -8.914 -6.887 1 96.19 43 ALA B C 1
ATOM 1179 O O . ALA B 1 43 ? 17.516 -8.266 -7.531 1 96.19 43 ALA B O 1
ATOM 1180 N N . THR B 1 44 ? 15.883 -9.812 -7.422 1 94.62 44 THR B N 1
ATOM 1181 C CA . THR B 1 44 ? 15.859 -10.062 -8.859 1 94.62 44 THR B CA 1
ATOM 1182 C C . THR B 1 44 ? 15.398 -8.82 -9.617 1 94.62 44 THR B C 1
ATOM 1184 O O . THR B 1 44 ? 16.016 -8.43 -10.609 1 94.62 44 THR B O 1
ATOM 1187 N N . GLU B 1 45 ? 14.344 -8.117 -9.133 1 93.62 45 GLU B N 1
ATOM 1188 C CA . GLU B 1 45 ? 13.781 -6.934 -9.773 1 93.62 45 GLU B CA 1
ATOM 1189 C C . GLU B 1 45 ? 14.789 -5.785 -9.797 1 93.62 45 GLU B C 1
ATOM 1191 O O . GLU B 1 45 ? 14.875 -5.047 -10.781 1 93.62 45 GLU B O 1
ATOM 1196 N N . TYR B 1 46 ? 15.516 -5.645 -8.742 1 92.44 46 TYR B N 1
ATOM 1197 C CA . TYR B 1 46 ? 16.453 -4.531 -8.617 1 92.44 46 TYR B CA 1
ATOM 1198 C C . TYR B 1 46 ? 17.859 -4.953 -9.016 1 92.44 46 TYR B C 1
ATOM 1200 O O . TYR B 1 46 ? 18.797 -4.168 -8.898 1 92.44 46 TYR B O 1
ATOM 1208 N N . LYS B 1 47 ? 17.938 -6.18 -9.477 1 93.06 47 LYS B N 1
ATOM 1209 C CA . LYS B 1 47 ? 19.219 -6.727 -9.945 1 93.06 47 LYS B CA 1
ATOM 1210 C C . LYS B 1 47 ? 20.312 -6.551 -8.898 1 93.06 47 LYS B C 1
ATOM 1212 O O . LYS B 1 47 ? 21.406 -6.086 -9.211 1 93.06 47 LYS B O 1
ATOM 1217 N N . LEU B 1 48 ? 19.984 -6.902 -7.688 1 90.44 48 LEU B N 1
ATOM 1218 C CA . LEU B 1 48 ? 20.938 -6.781 -6.586 1 90.44 48 LEU B CA 1
ATOM 1219 C C . LEU B 1 48 ? 21.859 -7.988 -6.527 1 90.44 48 LEU B C 1
ATOM 1221 O O . LEU B 1 48 ? 21.422 -9.117 -6.762 1 90.44 48 LEU B O 1
ATOM 1225 N N . LYS B 1 49 ? 23.062 -7.664 -6.305 1 88.75 49 LYS B N 1
ATOM 1226 C CA . LYS B 1 49 ? 24.062 -8.719 -6.125 1 88.75 49 LYS B CA 1
ATOM 1227 C C . LYS B 1 49 ? 23.969 -9.32 -4.723 1 88.75 49 LYS B C 1
ATOM 1229 O O . LYS B 1 49 ? 24.422 -10.438 -4.492 1 88.75 49 LYS B O 1
ATOM 1234 N N . THR B 1 50 ? 23.469 -8.492 -3.752 1 81.94 50 THR B N 1
ATOM 1235 C CA . THR B 1 50 ? 23.266 -8.93 -2.373 1 81.94 50 THR B CA 1
ATOM 1236 C C . THR B 1 50 ? 21.797 -9.234 -2.109 1 81.94 50 THR B C 1
ATOM 1238 O O . THR B 1 50 ? 20.969 -9.148 -3.016 1 81.94 50 THR B O 1
ATOM 1241 N N . THR B 1 51 ? 21.688 -9.516 -0.828 1 83.31 51 THR B N 1
ATOM 1242 C CA . THR B 1 51 ? 20.312 -9.805 -0.441 1 83.31 51 THR B CA 1
ATOM 1243 C C . THR B 1 51 ? 19.5 -8.516 -0.364 1 83.31 51 THR B C 1
ATOM 1245 O O . THR B 1 51 ? 20.016 -7.461 -0.003 1 83.31 51 THR B O 1
ATOM 1248 N N . GLY B 1 52 ? 18.375 -8.414 -0.948 1 88.5 52 GLY B N 1
ATOM 1249 C CA . GLY B 1 52 ? 17.422 -7.336 -0.795 1 88.5 52 GLY B CA 1
ATOM 1250 C C . GLY B 1 52 ? 17.016 -7.09 0.648 1 88.5 52 GLY B C 1
ATOM 1251 O O . GLY B 1 52 ? 17.781 -7.41 1.568 1 88.5 52 GLY B O 1
ATOM 1252 N N . PRO B 1 53 ? 15.961 -6.395 0.853 1 94.12 53 PRO B N 1
ATOM 1253 C CA . PRO B 1 53 ? 15.492 -6.164 2.221 1 94.12 53 PRO B CA 1
ATOM 1254 C C . PRO B 1 53 ? 15.438 -7.449 3.049 1 94.12 53 PRO B C 1
ATOM 1256 O O . PRO B 1 53 ? 15.094 -8.508 2.523 1 94.12 53 PRO B O 1
ATOM 1259 N N . SER B 1 54 ? 15.836 -7.332 4.223 1 93.69 54 SER B N 1
ATOM 1260 C CA . SER B 1 54 ? 15.766 -8.484 5.113 1 93.69 54 SER B CA 1
ATOM 1261 C C . SER B 1 54 ? 14.328 -8.953 5.301 1 93.69 54 SER B C 1
ATOM 1263 O O . SER B 1 54 ? 13.391 -8.195 5.047 1 93.69 54 SER B O 1
ATOM 1265 N N . VAL B 1 55 ? 14.234 -10.172 5.797 1 94.19 55 VAL B N 1
ATOM 1266 C CA . VAL B 1 55 ? 12.922 -10.742 6.094 1 94.19 55 VAL B CA 1
ATOM 1267 C C . VAL B 1 55 ? 12.195 -9.875 7.117 1 94.19 55 VAL B C 1
ATOM 1269 O O . VAL B 1 55 ? 11.008 -9.594 6.973 1 94.19 55 VAL B O 1
ATOM 1272 N N . ILE B 1 56 ? 12.914 -9.391 8.094 1 92.62 56 ILE B N 1
ATOM 1273 C CA . ILE B 1 56 ? 12.344 -8.562 9.141 1 92.62 56 ILE B CA 1
ATOM 1274 C C . ILE B 1 56 ? 11.859 -7.238 8.547 1 92.62 56 ILE B C 1
ATOM 1276 O O . ILE B 1 56 ? 10.781 -6.75 8.898 1 92.62 56 ILE B O 1
ATOM 1280 N N . THR B 1 57 ? 12.656 -6.637 7.617 1 92 57 THR B N 1
ATOM 1281 C CA . THR B 1 57 ? 12.266 -5.402 6.945 1 92 57 THR B CA 1
ATOM 1282 C C . THR B 1 57 ? 10.992 -5.605 6.133 1 92 57 THR B C 1
ATOM 1284 O O . THR B 1 57 ? 10.086 -4.773 6.176 1 92 57 THR B O 1
ATOM 1287 N N . ILE B 1 58 ? 10.883 -6.734 5.406 1 95.81 58 ILE B N 1
ATOM 1288 C CA . ILE B 1 58 ? 9.711 -7.047 4.598 1 95.81 58 ILE B CA 1
ATOM 1289 C C . ILE B 1 58 ? 8.484 -7.16 5.492 1 95.81 58 ILE B C 1
ATOM 1291 O O . ILE B 1 58 ? 7.445 -6.547 5.219 1 95.81 58 ILE B O 1
ATOM 1295 N N . LYS B 1 59 ? 8.641 -7.824 6.594 1 95.12 59 LYS B N 1
ATOM 1296 C CA . LYS B 1 59 ? 7.52 -8 7.516 1 95.12 59 LYS B CA 1
ATOM 1297 C C . LYS B 1 59 ? 7.074 -6.664 8.102 1 95.12 59 LYS B C 1
ATOM 1299 O O . LYS B 1 59 ? 5.875 -6.402 8.227 1 95.12 59 LYS B O 1
ATOM 1304 N N . ASN B 1 60 ? 8.016 -5.809 8.383 1 91.06 60 ASN B N 1
ATOM 1305 C CA . ASN B 1 60 ? 7.699 -4.5 8.945 1 91.06 60 ASN B CA 1
ATOM 1306 C C . ASN B 1 60 ? 6.953 -3.629 7.938 1 91.06 60 ASN B C 1
ATOM 1308 O O . ASN B 1 60 ? 6 -2.934 8.297 1 91.06 60 ASN B O 1
ATOM 1312 N N . VAL B 1 61 ? 7.426 -3.633 6.703 1 92.62 61 VAL B N 1
ATOM 1313 C CA . VAL B 1 61 ? 6.785 -2.854 5.652 1 92.62 61 VAL B CA 1
ATOM 1314 C C . VAL B 1 61 ? 5.355 -3.348 5.438 1 92.62 61 VAL B C 1
ATOM 1316 O O . VAL B 1 61 ? 4.426 -2.545 5.336 1 92.62 61 VAL B O 1
ATOM 1319 N N . ILE B 1 62 ? 5.184 -4.695 5.453 1 95.56 62 ILE B N 1
ATOM 1320 C CA . ILE B 1 62 ? 3.869 -5.285 5.207 1 95.56 62 ILE B CA 1
ATOM 1321 C C . ILE B 1 62 ? 2.938 -4.969 6.375 1 95.56 62 ILE B C 1
ATOM 1323 O O . ILE B 1 62 ? 1.773 -4.617 6.172 1 95.56 62 ILE B O 1
ATOM 1327 N N . GLU B 1 63 ? 3.467 -5.055 7.57 1 91.94 63 GLU B N 1
ATOM 1328 C CA . GLU B 1 63 ? 2.658 -4.734 8.742 1 91.94 63 GLU B CA 1
ATOM 1329 C C . GLU B 1 63 ? 2.205 -3.275 8.719 1 91.94 63 GLU B C 1
ATOM 1331 O O . GLU B 1 63 ? 1.043 -2.977 9 1 91.94 63 GLU B O 1
ATOM 1336 N N . MET B 1 64 ? 3.088 -2.391 8.367 1 88.12 64 MET B N 1
ATOM 1337 C CA . MET B 1 64 ? 2.744 -0.975 8.273 1 88.12 64 MET B CA 1
ATOM 1338 C C . MET B 1 64 ? 1.629 -0.756 7.254 1 88.12 64 MET B C 1
ATOM 1340 O O . MET B 1 64 ? 0.658 -0.051 7.535 1 88.12 64 MET B O 1
ATOM 1344 N N . PHE B 1 65 ? 1.829 -1.376 6.059 1 92.56 65 PHE B N 1
ATOM 1345 C CA . PHE B 1 65 ? 0.827 -1.226 5.008 1 92.56 65 PHE B CA 1
ATOM 1346 C C . PHE B 1 65 ? -0.521 -1.77 5.465 1 92.56 65 PHE B C 1
ATOM 1348 O O . PHE B 1 65 ? -1.553 -1.12 5.285 1 92.56 65 PHE B O 1
ATOM 1355 N N . GLU B 1 66 ? -0.501 -2.926 6.094 1 94.12 66 GLU B N 1
ATOM 1356 C CA . GLU B 1 66 ? -1.748 -3.588 6.465 1 94.12 66 GLU B CA 1
ATOM 1357 C C . GLU B 1 66 ? -2.438 -2.859 7.617 1 94.12 66 GLU B C 1
ATOM 1359 O O . GLU B 1 66 ? -3.666 -2.883 7.727 1 94.12 66 GLU B O 1
ATOM 1364 N N . ARG B 1 67 ? -1.663 -2.158 8.406 1 88 67 ARG B N 1
ATOM 1365 C CA . ARG B 1 67 ? -2.234 -1.446 9.539 1 88 67 ARG B CA 1
ATOM 1366 C C . ARG B 1 67 ? -2.729 -0.064 9.133 1 88 67 ARG B C 1
ATOM 1368 O O . ARG B 1 67 ? -3.748 0.412 9.641 1 88 67 ARG B O 1
ATOM 1375 N N . THR B 1 68 ? -2.006 0.572 8.219 1 84.56 68 THR B N 1
ATOM 1376 C CA . THR B 1 68 ? -2.279 1.993 8.031 1 84.56 68 THR B CA 1
ATOM 1377 C C . THR B 1 68 ? -2.756 2.268 6.609 1 84.56 68 THR B C 1
ATOM 1379 O O . THR B 1 68 ? -3.303 3.336 6.328 1 84.56 68 THR B O 1
ATOM 1382 N N . GLY B 1 69 ? -2.459 1.368 5.68 1 91.5 69 GLY B N 1
ATOM 1383 C CA . GLY B 1 69 ? -2.738 1.611 4.273 1 91.5 69 GLY B CA 1
ATOM 1384 C C . GLY B 1 69 ? -1.661 2.428 3.584 1 91.5 69 GLY B C 1
ATOM 1385 O O . GLY B 1 69 ? -1.847 2.879 2.451 1 91.5 69 GLY B O 1
ATOM 1386 N N . SER B 1 70 ? -0.525 2.594 4.262 1 89.94 70 SER B N 1
ATOM 1387 C CA . SER B 1 70 ? 0.561 3.402 3.721 1 89.94 70 SER B CA 1
ATOM 1388 C C . SER B 1 70 ? 1.918 2.77 4.008 1 89.94 70 SER B C 1
ATOM 1390 O O . SER B 1 70 ? 2.084 2.074 5.012 1 89.94 70 SER B O 1
ATOM 1392 N N . VAL B 1 71 ? 2.824 3.045 3.062 1 90.81 71 VAL B N 1
ATOM 1393 C CA . VAL B 1 71 ? 4.211 2.662 3.303 1 90.81 71 VAL B CA 1
ATOM 1394 C C . VAL B 1 71 ? 5.09 3.91 3.363 1 90.81 71 VAL B C 1
ATOM 1396 O O . VAL B 1 71 ? 6.316 3.811 3.424 1 90.81 71 VAL B O 1
ATOM 1399 N N . ASP B 1 72 ? 4.387 5.039 3.27 1 82.94 72 ASP B N 1
ATOM 1400 C CA . ASP B 1 72 ? 5.105 6.305 3.391 1 82.94 72 ASP B CA 1
ATOM 1401 C C . ASP B 1 72 ? 5.172 6.762 4.848 1 82.94 72 ASP B C 1
ATOM 1403 O O . ASP B 1 72 ? 4.176 7.234 5.398 1 82.94 72 ASP B O 1
ATOM 1407 N N . VAL B 1 73 ? 6.32 6.715 5.312 1 69.62 73 VAL B N 1
ATOM 1408 C CA . VAL B 1 73 ? 6.516 7.047 6.719 1 69.62 73 VAL B CA 1
ATOM 1409 C C . VAL B 1 73 ? 6.449 8.562 6.91 1 69.62 73 VAL B C 1
ATOM 1411 O O . VAL B 1 73 ? 6.059 9.039 7.977 1 69.62 73 VAL B O 1
ATOM 1414 N N . SER B 1 74 ? 6.859 9.188 5.824 1 69.81 74 SER B N 1
ATOM 1415 C CA . SER B 1 74 ? 6.879 10.641 5.953 1 69.81 74 SER B CA 1
ATOM 1416 C C . SER B 1 74 ? 5.473 11.203 6.141 1 69.81 74 SER B C 1
ATOM 1418 O O . SER B 1 74 ? 5.273 12.156 6.898 1 69.81 74 SER B O 1
ATOM 1420 N N . ILE B 1 75 ? 4.562 10.586 5.449 1 63.78 75 ILE B N 1
ATOM 1421 C CA . ILE B 1 75 ? 3.176 11.023 5.566 1 63.78 75 ILE B CA 1
ATOM 1422 C C . ILE B 1 75 ? 2.672 10.766 6.984 1 63.78 75 ILE B C 1
ATOM 1424 O O . ILE B 1 75 ? 2.021 11.625 7.582 1 63.78 75 ILE B O 1
ATOM 1428 N N . LEU B 1 76 ? 3.084 9.648 7.434 1 59.94 76 LEU B N 1
ATOM 1429 C CA . LEU B 1 76 ? 2.684 9.289 8.789 1 59.94 76 LEU B CA 1
ATOM 1430 C C . LEU B 1 76 ? 3.34 10.211 9.812 1 59.94 76 LEU B C 1
ATOM 1432 O O . LEU B 1 76 ? 2.688 10.664 10.758 1 59.94 76 LEU B O 1
ATOM 1436 N N . GLN B 1 77 ? 4.543 10.422 9.539 1 57.97 77 GLN B N 1
ATOM 1437 C CA . GLN B 1 77 ? 5.27 11.32 10.43 1 57.97 77 GLN B CA 1
ATOM 1438 C C . GLN B 1 77 ? 4.648 12.711 10.445 1 57.97 77 GLN B C 1
ATOM 1440 O O . GLN B 1 77 ? 4.496 13.32 11.508 1 57.97 77 GLN B O 1
ATOM 1445 N N . ARG B 1 78 ? 4.34 13.117 9.289 1 61.34 78 ARG B N 1
ATOM 1446 C CA . ARG B 1 78 ? 3.754 14.445 9.188 1 61.34 78 ARG B CA 1
ATOM 1447 C C . ARG B 1 78 ? 2.391 14.5 9.867 1 61.34 78 ARG B C 1
ATOM 1449 O O . ARG B 1 78 ? 2.066 15.477 10.547 1 61.34 78 ARG B O 1
ATOM 1456 N N . TYR B 1 79 ? 1.73 13.43 9.695 1 56.97 79 TYR B N 1
ATOM 1457 C CA . TYR B 1 79 ? 0.444 13.328 10.375 1 56.97 79 TYR B CA 1
ATOM 1458 C C . TYR B 1 79 ? 0.621 13.367 11.891 1 56.97 79 TYR B C 1
ATOM 1460 O O . TYR B 1 79 ? -0.063 14.125 12.578 1 56.97 79 TYR B O 1
ATOM 1468 N N . LEU B 1 80 ? 1.472 12.602 12.32 1 56.22 80 LEU B N 1
ATOM 1469 C CA . LEU B 1 80 ? 1.725 12.547 13.758 1 56.22 80 LEU B CA 1
ATOM 1470 C C . LEU B 1 80 ? 2.203 13.906 14.273 1 56.22 80 LEU B C 1
ATOM 1472 O O . LEU B 1 80 ? 1.803 14.336 15.359 1 56.22 80 LEU B O 1
ATOM 1476 N N . GLN B 1 81 ? 2.973 14.492 13.5 1 56.5 81 GLN B N 1
ATOM 1477 C CA . GLN B 1 81 ? 3.471 15.805 13.898 1 56.5 81 GLN B CA 1
ATOM 1478 C C . GLN B 1 81 ? 2.344 16.844 13.93 1 56.5 81 GLN B C 1
ATOM 1480 O O . GLN B 1 81 ? 2.27 17.656 14.852 1 56.5 81 GLN B O 1
ATOM 1485 N N . ASN B 1 82 ? 1.528 16.75 12.906 1 56.88 82 ASN B N 1
ATOM 1486 C CA . ASN B 1 82 ? 0.409 17.688 12.852 1 56.88 82 ASN B CA 1
ATOM 1487 C C . ASN B 1 82 ? -0.599 17.406 13.969 1 56.88 82 ASN B C 1
ATOM 1489 O O . ASN B 1 82 ? -1.147 18.344 14.555 1 56.88 82 ASN B O 1
ATOM 1493 N N . PHE B 1 83 ? -0.76 16.203 14.141 1 53.25 83 PHE B N 1
ATOM 1494 C CA . PHE B 1 83 ? -1.635 15.828 15.25 1 53.25 83 PHE B CA 1
ATOM 1495 C C . PHE B 1 83 ? -1.105 16.375 16.562 1 53.25 83 PHE B C 1
ATOM 1497 O O . PHE B 1 83 ? -1.862 16.938 17.359 1 53.25 83 PHE B O 1
ATOM 1504 N N . ALA B 1 84 ? 0.112 16.156 16.734 1 55.66 84 ALA B N 1
ATOM 1505 C CA . ALA B 1 84 ? 0.751 16.672 17.938 1 55.66 84 ALA B CA 1
ATOM 1506 C C . ALA B 1 84 ? 0.622 18.188 18.016 1 55.66 84 ALA B C 1
ATOM 1508 O O . ALA B 1 84 ? 0.366 18.75 19.078 1 55.66 84 ALA B O 1
ATOM 1509 N N . LEU B 1 85 ? 0.763 18.797 16.891 1 56.47 85 LEU B N 1
ATOM 1510 C CA . LEU B 1 85 ? 0.666 20.25 16.828 1 56.47 85 LEU B CA 1
ATOM 1511 C C . LEU B 1 85 ? -0.762 20.719 17.094 1 56.47 85 LEU B C 1
ATOM 1513 O O . LEU B 1 85 ? -0.975 21.703 17.797 1 56.47 85 LEU B O 1
ATOM 1517 N N . ARG B 1 86 ? -1.669 20.031 16.5 1 55.44 86 ARG B N 1
ATOM 1518 C CA . ARG B 1 86 ? -3.068 20.391 16.719 1 55.44 86 ARG B CA 1
ATOM 1519 C C . ARG B 1 86 ? -3.469 20.188 18.172 1 55.44 86 ARG B C 1
ATOM 1521 O O . ARG B 1 86 ? -4.207 21 18.734 1 55.44 86 ARG B O 1
ATOM 1528 N N . GLN B 1 87 ? -3.027 19.094 18.672 1 52.59 87 GLN B N 1
ATOM 1529 C CA . GLN B 1 87 ? -3.301 18.859 20.078 1 52.59 87 GLN B CA 1
ATOM 1530 C C . GLN B 1 87 ? -2.684 19.938 20.953 1 52.59 87 GLN B C 1
ATOM 1532 O O . GLN B 1 87 ? -3.299 20.391 21.922 1 52.59 87 GLN B O 1
ATOM 1537 N N . ARG B 1 88 ? -1.489 20.25 20.547 1 55.25 88 ARG B N 1
ATOM 1538 C CA . ARG B 1 88 ? -0.81 21.312 21.281 1 55.25 88 ARG B CA 1
ATOM 1539 C C . ARG B 1 88 ? -1.543 22.641 21.125 1 55.25 88 ARG B C 1
ATOM 1541 O O . ARG B 1 88 ? -1.661 23.406 22.078 1 55.25 88 ARG B O 1
ATOM 1548 N N . HIS B 1 89 ? -2.027 22.891 19.906 1 51.84 89 HIS B N 1
ATOM 1549 C CA . HIS B 1 89 ? -2.777 24.109 19.672 1 51.84 89 HIS B CA 1
ATOM 1550 C C . HIS B 1 89 ? -4.109 24.109 20.406 1 51.84 89 HIS B C 1
ATOM 1552 O O . HIS B 1 89 ? -4.516 25.109 20.984 1 51.84 89 HIS B O 1
ATOM 1558 N N . ASP B 1 90 ? -4.715 22.953 20.297 1 52.5 90 ASP B N 1
ATOM 1559 C CA . ASP B 1 90 ? -5.984 22.828 21 1 52.5 90 ASP B CA 1
ATOM 1560 C C . ASP B 1 90 ? -5.789 22.969 22.516 1 52.5 90 ASP B C 1
ATOM 1562 O O . ASP B 1 90 ? -6.609 23.594 23.203 1 52.5 90 ASP B O 1
ATOM 1566 N N . ILE B 1 91 ? -4.793 22.391 22.969 1 52.69 91 ILE B N 1
ATOM 1567 C CA . ILE B 1 91 ? -4.473 22.516 24.391 1 52.69 91 ILE B CA 1
ATOM 1568 C C . ILE B 1 91 ? -4.094 23.953 24.703 1 52.69 91 ILE B C 1
ATOM 1570 O O . ILE B 1 91 ? -4.441 24.484 25.766 1 52.69 91 ILE B O 1
ATOM 1574 N N . ALA B 1 92 ? -3.412 24.5 23.797 1 52.81 92 ALA B N 1
ATOM 1575 C CA . ALA B 1 92 ? -2.988 25.891 24 1 52.81 92 ALA B CA 1
ATOM 1576 C C . ALA B 1 92 ? -4.18 26.828 23.953 1 52.81 92 ALA B C 1
ATOM 1578 O O . ALA B 1 92 ? -4.246 27.797 24.703 1 52.81 92 ALA B O 1
ATOM 1579 N N . ILE B 1 93 ? -5.102 26.375 23.047 1 51.78 93 ILE B N 1
ATOM 1580 C CA . ILE B 1 93 ? -6.293 27.219 22.953 1 51.78 93 ILE B CA 1
ATOM 1581 C C . ILE B 1 93 ? -7.242 26.906 24.109 1 51.78 93 ILE B C 1
ATOM 1583 O O . ILE B 1 93 ? -7.859 27.828 24.672 1 51.78 93 ILE B O 1
ATOM 1587 N N . ASP B 1 94 ? -7.508 25.578 24.266 1 51.56 94 ASP B N 1
ATOM 1588 C CA . ASP B 1 94 ? -8.391 25.234 25.375 1 51.56 94 ASP B CA 1
ATOM 1589 C C . ASP B 1 94 ? -7.742 25.562 26.719 1 51.56 94 ASP B C 1
ATOM 1591 O O . ASP B 1 94 ? -8.438 25.844 27.688 1 51.56 94 ASP B O 1
ATOM 1595 N N . GLY B 1 95 ? -6.531 25.328 26.812 1 48.47 95 GLY B N 1
ATOM 1596 C CA . GLY B 1 95 ? -5.891 25.75 28.047 1 48.47 95 GLY B CA 1
ATOM 1597 C C . GLY B 1 95 ? -6.094 27.234 28.328 1 48.47 95 GLY B C 1
ATOM 1598 O O . GLY B 1 95 ? -5.938 27.672 29.469 1 48.47 95 GLY B O 1
ATOM 1599 N N . LYS B 1 96 ? -6.34 28.141 27.438 1 46.03 96 LYS B N 1
ATOM 1600 C CA . LYS B 1 96 ? -6.809 29.469 27.812 1 46.03 96 LYS B CA 1
ATOM 1601 C C . LYS B 1 96 ? -8.227 29.406 28.359 1 46.03 96 LYS B C 1
ATOM 1603 O O . LYS B 1 96 ? -8.617 30.266 29.156 1 46.03 96 LYS B O 1
ATOM 1608 N N . HIS B 1 97 ? -9.195 28.578 27.781 1 41.31 97 HIS B N 1
ATOM 1609 C CA . HIS B 1 97 ? -10.547 28.828 28.266 1 41.31 97 HIS B CA 1
ATOM 1610 C C . HIS B 1 97 ? -10.766 28.203 29.641 1 41.31 97 HIS B C 1
ATOM 1612 O O . HIS B 1 97 ? -11.773 28.469 30.297 1 41.31 97 HIS B O 1
ATOM 1618 N N . THR B 1 98 ? -10.117 27.141 29.953 1 38.47 98 THR B N 1
ATOM 1619 C CA . THR B 1 98 ? -10.641 26.625 31.219 1 38.47 98 THR B CA 1
ATOM 1620 C C . THR B 1 98 ? -10.18 27.5 32.375 1 38.47 98 THR B C 1
ATOM 1622 O O . THR B 1 98 ? -10.117 27.031 33.531 1 38.47 98 THR B O 1
ATOM 1625 N N . GLU B 1 99 ? -9.844 28.766 32.188 1 35.41 99 GLU B N 1
ATOM 1626 C CA . GLU B 1 99 ? -10.016 29.547 33.406 1 35.41 99 GLU B CA 1
ATOM 1627 C C . GLU B 1 99 ? -11.461 29.516 33.906 1 35.41 99 GLU B C 1
ATOM 1629 O O . GLU B 1 99 ? -12.344 30.094 33.281 1 35.41 99 GLU B O 1
ATOM 1634 N N . HIS B 1 100 ? -12.117 28.438 34.125 1 33.62 100 HIS B N 1
ATOM 1635 C CA . HIS B 1 100 ? -13.289 28.453 35 1 33.62 100 HIS B CA 1
ATOM 1636 C C . HIS B 1 100 ? -13.055 29.312 36.25 1 33.62 100 HIS B C 1
ATOM 1638 O O . HIS B 1 100 ? -12.023 29.188 36.906 1 33.62 100 HIS B O 1
ATOM 1644 N N . VAL B 1 101 ? -13.703 30.531 36.312 1 33.5 101 VAL B N 1
ATOM 1645 C CA . VAL B 1 101 ? -14.18 31.422 37.375 1 33.5 101 VAL B CA 1
ATOM 1646 C C . VAL B 1 101 ? -14.742 30.594 38.531 1 33.5 101 VAL B C 1
ATOM 1648 O O . VAL B 1 101 ? -15.734 29.875 38.344 1 33.5 101 VAL B O 1
ATOM 1651 N N . ILE B 1 102 ? -14.039 29.844 39.219 1 32.31 102 ILE B N 1
ATOM 1652 C CA . ILE B 1 102 ? -14.445 29.5 40.594 1 32.31 102 ILE B CA 1
ATOM 1653 C C . ILE B 1 102 ? -14.977 30.734 41.312 1 32.31 102 ILE B C 1
ATOM 1655 O O . ILE B 1 102 ? -14.242 31.719 41.5 1 32.31 102 ILE B O 1
ATOM 1659 N N . ASN B 1 103 ? -16.297 31.125 40.938 1 23.28 103 ASN B N 1
ATOM 1660 C CA . ASN B 1 103 ? -17.047 31.75 42.031 1 23.28 103 A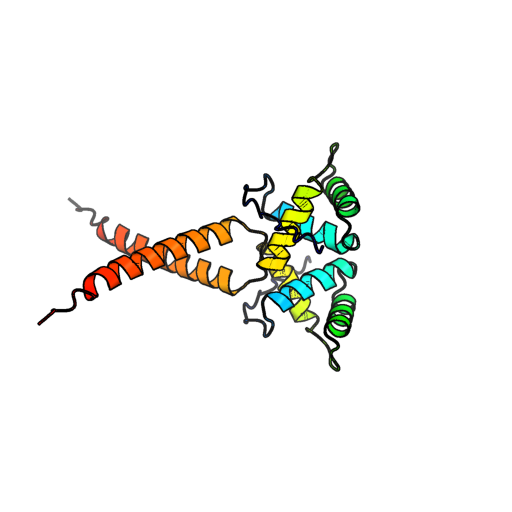SN B CA 1
ATOM 1661 C C . ASN B 1 103 ? -17.391 30.75 43.125 1 23.28 103 ASN B C 1
ATOM 1663 O O . ASN B 1 103 ? -17.688 29.594 42.844 1 23.28 103 ASN B O 1
#